Protein AF-0000000072566867 (afdb_homodimer)

Sequence (222 a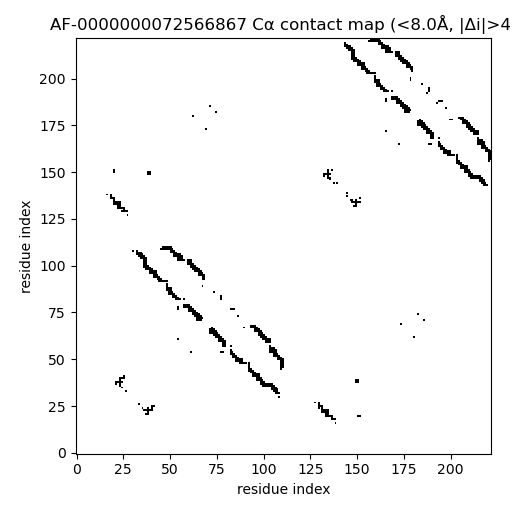a):
MKFKKTLMVLIIIITIFNVKAYATPHYKYQPHADVYKEGIYHFQKSIGNKMTFTLLTPDKCMNIVIIENNDIKYYIQLNEKSLKTEIFLEKPLKVHTSILIGDGEMSFTFEMKFKKTLMVLIIIITIFNVKAYATPHYKYQPHADVYKEGIYHFQKSIGNKMTFTLLTPDKCMNIVIIENNDIKYYIQLNEKSLKTEIFLEKPLKVHTSILIGDGEMSFTFE

Organism: NCBI:txid632245

Foldseek 3Di:
DPPPPPPPPPPPPPPPDPPPDDDFPQDDDDVPQDKGDFDKYKDAFFPFFKKKKFWPPQQKKKWKWKDDPNDTDDIDMHHNVHGMDMDGHDPPDGMMMIGIDIGTIMGMDGD/DPPPPPPPPPPPPPPPPPPPPDDFPPDDDDVPQPKGDFDKDKDAFFPAFKKKKFWPPQQKKKWKWKDDPNDTDDIDMHHNVHGMDMDGHDPPDGMMMIGIDIGTIMGMDGD

Secondary structure (DSSP, 8-state):
------------------------------SS--EE-SEEEEE---S-SEEEEEES-TTS-EEEEEEETTEEEEEEEEBTTB-EEEEEPPTTT--EEEEEEESS-EEEEE-/------------------------------SS--EE-SEEEEE---S-SEEEEEES-TTS-EEEEEEETTEEEEEEEEBTTB-EEEEEPPSS---EEEEEEESS-EEEEE-

pLDDT: mean 72.4, std 27.22, range [26.84, 97.5]

Nearest PDB structures (foldseek):
  7wim-assembly3_K  TM=6.760E-01  e=7.866E-02  Arabidopsis thaliana
  2wao-assembly1_A  TM=4.328E-01  e=2.635E-02  Acetivibrio thermocellus
  6nob-assembly1_A  TM=5.225E-01  e=1.786E-01  Bifidobacterium adolescentis ATCC 15703
  1nqj-assembly2_B  TM=5.761E-01  e=9.208E-01  Hathewaya histolytica
  6v1v-assembly1_D  TM=4.427E-01  e=2.208E+00  Bacillus thuringiensis

Radius of gyration: 23.03 Å; Cα contacts (8 Å, |Δi|>4): 456; chains: 2; bounding box: 75×75×66 Å

Structure (mmCIF, N/CA/C/O backbone):
data_AF-0000000072566867-model_v1
#
loop_
_entity.id
_entity.type
_entity.pdbx_description
1 polymer 'Uncharacterized protein'
#
loop_
_atom_site.group_PDB
_atom_site.id
_atom_site.type_symbol
_atom_site.label_atom_id
_atom_site.label_alt_id
_atom_site.label_comp_id
_atom_site.label_asym_id
_atom_site.label_entity_id
_atom_site.label_seq_id
_atom_site.pdbx_PDB_ins_code
_atom_site.Cartn_x
_atom_site.Cartn_y
_atom_site.Cartn_z
_atom_site.occupancy
_atom_site.B_iso_or_equiv
_atom_site.auth_seq_id
_atom_site.auth_comp_id
_atom_site.auth_asym_id
_atom_site.auth_atom_id
_atom_site.pdbx_PDB_model_num
ATOM 1 N N . MET A 1 1 ? 41.312 -52.125 1.756 1 30.92 1 MET A N 1
ATOM 2 C CA . MET A 1 1 ? 41.219 -50.719 1.32 1 30.92 1 MET A CA 1
ATOM 3 C C . MET A 1 1 ? 40.062 -50 2.053 1 30.92 1 MET A C 1
ATOM 5 O O . MET A 1 1 ? 38.906 -50.406 1.925 1 30.92 1 MET A O 1
ATOM 9 N N . LYS A 1 2 ? 40.344 -49.5 3.309 1 35.53 2 LYS A N 1
ATOM 10 C CA . LYS A 1 2 ? 39.469 -48.969 4.348 1 35.53 2 LYS A CA 1
ATOM 11 C C . LYS A 1 2 ? 38.75 -47.719 3.863 1 35.53 2 LYS A C 1
ATOM 13 O O . LYS A 1 2 ? 39.406 -46.75 3.4 1 35.53 2 LYS A O 1
ATOM 18 N N . PHE A 1 3 ? 37.594 -47.812 3.256 1 33.09 3 PHE A N 1
ATOM 19 C CA . PHE A 1 3 ? 36.688 -46.781 2.738 1 33.09 3 PHE A CA 1
ATOM 20 C C . PHE A 1 3 ? 36.375 -45.75 3.816 1 33.09 3 PHE A C 1
ATOM 22 O O . PHE A 1 3 ? 35.781 -46.062 4.836 1 33.09 3 PHE A O 1
ATOM 29 N N . LYS A 1 4 ? 37.344 -44.812 4.18 1 36.41 4 LYS A N 1
ATOM 30 C CA . LYS A 1 4 ? 37.094 -43.625 5.012 1 36.41 4 LYS A CA 1
ATOM 31 C C . LYS A 1 4 ? 35.844 -42.875 4.508 1 36.41 4 LYS A C 1
ATOM 33 O O . LYS A 1 4 ? 35.844 -42.375 3.391 1 36.41 4 LYS A O 1
ATOM 38 N N . LYS A 1 5 ? 34.594 -43.375 4.766 1 35.88 5 LYS A N 1
ATOM 39 C CA . LYS A 1 5 ? 33.312 -42.688 4.48 1 35.88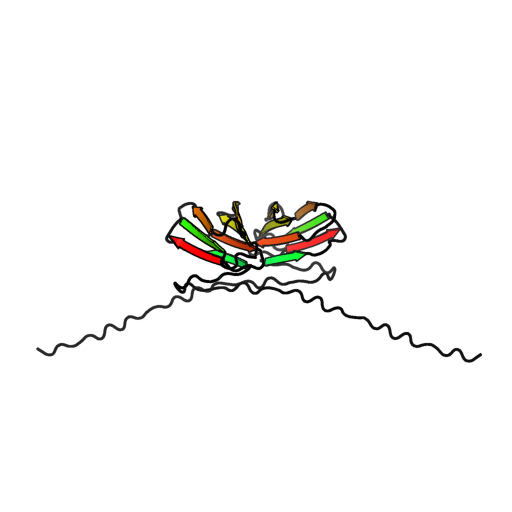 5 LYS A CA 1
ATOM 40 C C . LYS A 1 5 ? 33.344 -41.25 5.008 1 35.88 5 LYS A C 1
ATOM 42 O O . LYS A 1 5 ? 33.531 -41.031 6.211 1 35.88 5 LYS A O 1
ATOM 47 N N . THR A 1 6 ? 34.031 -40.312 4.344 1 38.03 6 THR A N 1
ATOM 48 C CA . THR A 1 6 ? 34 -38.875 4.578 1 38.03 6 THR A CA 1
ATOM 49 C C . THR A 1 6 ? 32.562 -38.375 4.723 1 38.03 6 THR A C 1
ATOM 51 O O . THR A 1 6 ? 31.734 -38.594 3.836 1 38.03 6 THR A O 1
ATOM 54 N N . LEU A 1 7 ? 31.984 -38.312 5.902 1 36.41 7 LEU A N 1
ATOM 55 C CA . LEU A 1 7 ? 30.734 -37.719 6.32 1 36.41 7 LEU A CA 1
ATOM 56 C C . LEU A 1 7 ? 30.641 -36.25 5.891 1 36.41 7 LEU A C 1
ATOM 58 O O . LEU A 1 7 ? 31.438 -35.438 6.344 1 36.41 7 LEU A O 1
ATOM 62 N N . MET A 1 8 ? 30.406 -35.938 4.605 1 31.14 8 MET A N 1
ATOM 63 C CA . MET A 1 8 ? 30.172 -34.562 4.133 1 31.14 8 MET A CA 1
ATOM 64 C C . MET A 1 8 ? 29.016 -33.938 4.887 1 31.14 8 MET A C 1
ATOM 66 O O . MET A 1 8 ? 27.875 -34.406 4.816 1 31.14 8 MET A O 1
ATOM 70 N N . VAL A 1 9 ? 29.203 -33.375 6.031 1 32.5 9 VAL A N 1
ATOM 71 C CA . VAL A 1 9 ? 28.266 -32.531 6.785 1 32.5 9 VAL A CA 1
ATOM 72 C C . VAL A 1 9 ? 27.812 -31.359 5.926 1 32.5 9 VAL A C 1
ATOM 74 O O . VAL A 1 9 ? 28.625 -30.578 5.453 1 32.5 9 VAL A O 1
ATOM 77 N N . LEU A 1 10 ? 26.781 -31.547 5.102 1 31.86 10 LEU A N 1
ATOM 78 C CA . LEU A 1 10 ? 26.109 -30.484 4.391 1 31.86 10 LEU A CA 1
ATOM 79 C C . LEU A 1 10 ? 25.656 -29.391 5.359 1 31.86 10 LEU A C 1
ATOM 81 O O . LEU A 1 10 ? 24.828 -29.641 6.242 1 31.86 10 LEU A O 1
ATOM 85 N N . ILE A 1 11 ? 26.469 -28.438 5.703 1 33.22 11 ILE A N 1
ATOM 86 C CA . ILE A 1 11 ? 26.156 -27.234 6.469 1 33.22 11 ILE A CA 1
ATOM 87 C C . ILE A 1 11 ? 25.125 -26.406 5.719 1 33.22 11 ILE A C 1
ATOM 89 O O . ILE A 1 11 ? 25.375 -25.938 4.605 1 33.22 11 ILE A O 1
ATOM 93 N N . ILE A 1 12 ? 23.875 -26.766 5.781 1 29.55 12 ILE A N 1
ATOM 94 C CA . ILE A 1 12 ? 22.781 -25.938 5.277 1 29.55 12 ILE A CA 1
ATOM 95 C C . ILE A 1 12 ? 22.828 -24.578 5.969 1 29.55 12 ILE A C 1
ATOM 97 O O . ILE A 1 12 ? 22.656 -24.484 7.188 1 29.55 12 ILE A O 1
ATOM 101 N N . ILE A 1 13 ? 23.609 -23.609 5.496 1 29.58 13 ILE A N 1
ATOM 102 C CA . ILE A 1 13 ? 23.609 -22.219 5.934 1 29.58 13 ILE A CA 1
ATOM 103 C C . ILE A 1 13 ? 22.234 -21.609 5.711 1 29.58 13 ILE A C 1
ATOM 105 O O . ILE A 1 13 ? 21.781 -21.484 4.57 1 29.58 13 ILE A O 1
ATOM 109 N N . ILE A 1 14 ? 21.328 -21.875 6.605 1 29.7 14 ILE A N 1
ATOM 110 C CA . ILE A 1 14 ? 20.031 -21.203 6.633 1 29.7 14 ILE A CA 1
ATOM 111 C C . ILE A 1 14 ? 20.234 -19.688 6.789 1 29.7 14 ILE A C 1
ATOM 113 O O . ILE A 1 14 ? 20.734 -19.234 7.812 1 29.7 14 ILE A O 1
ATOM 117 N N . THR A 1 15 ? 20.547 -19 5.742 1 27.58 15 THR A N 1
ATOM 118 C CA . THR A 1 15 ? 20.578 -17.547 5.805 1 27.58 15 THR A CA 1
ATOM 119 C C . THR A 1 15 ? 19.188 -17 6.16 1 27.58 15 THR A C 1
ATOM 121 O O . THR A 1 15 ? 18.203 -17.297 5.492 1 27.58 15 THR A O 1
ATOM 124 N N . ILE A 1 16 ? 18.953 -16.734 7.414 1 27.39 16 ILE A N 1
ATOM 125 C CA . ILE A 1 16 ? 17.812 -16.062 8.023 1 27.39 16 ILE A CA 1
ATOM 126 C C . ILE A 1 16 ? 17.625 -14.688 7.375 1 27.39 16 ILE A C 1
ATOM 128 O O . ILE A 1 16 ? 18.5 -13.828 7.453 1 27.39 16 ILE A O 1
ATOM 132 N N . PHE A 1 17 ? 16.906 -14.812 6.254 1 29.33 17 PHE A N 1
ATOM 133 C CA . PHE A 1 17 ? 16.516 -13.508 5.738 1 29.33 17 PHE A CA 1
ATOM 134 C C . PHE A 1 17 ? 15.609 -12.773 6.727 1 29.33 17 PHE A C 1
ATOM 136 O O . PHE A 1 17 ? 14.633 -13.344 7.211 1 29.33 17 PHE A O 1
ATOM 143 N N . ASN A 1 18 ? 16.062 -11.789 7.383 1 27.78 18 ASN A N 1
ATOM 144 C CA . ASN A 1 18 ? 15.375 -10.844 8.258 1 27.78 18 ASN A CA 1
ATOM 145 C C . ASN A 1 18 ? 14.297 -10.07 7.5 1 27.78 18 ASN A C 1
ATOM 147 O O . ASN A 1 18 ? 14.609 -9.266 6.617 1 27.78 18 ASN A O 1
ATOM 151 N N . VAL A 1 19 ? 13.133 -10.727 7.238 1 31.97 19 VAL A N 1
ATOM 152 C CA . VAL A 1 19 ? 12.008 -9.953 6.719 1 31.97 19 VAL A CA 1
ATOM 153 C C . VAL A 1 19 ? 11.484 -9.008 7.797 1 31.97 19 VAL A C 1
ATOM 155 O O . VAL A 1 19 ? 11.109 -9.453 8.883 1 31.97 19 VAL A O 1
ATOM 158 N N . LYS A 1 20 ? 11.812 -7.703 7.766 1 31.89 20 LYS A N 1
ATOM 159 C CA . LYS A 1 20 ? 11.25 -6.738 8.703 1 31.89 20 LYS A CA 1
ATOM 160 C C . LYS A 1 20 ? 9.773 -6.488 8.414 1 31.89 20 LYS A C 1
ATOM 162 O O . LYS A 1 20 ? 9.414 -6.031 7.328 1 31.89 20 LYS A O 1
ATOM 167 N N . ALA A 1 21 ? 8.922 -7.219 9.008 1 30.36 21 ALA A N 1
ATOM 168 C CA . ALA A 1 21 ? 7.5 -6.91 8.961 1 30.36 21 ALA A CA 1
ATOM 169 C C . ALA A 1 21 ? 7.184 -5.645 9.758 1 30.36 21 ALA A C 1
ATOM 171 O O . ALA A 1 21 ? 7.555 -5.535 10.93 1 30.36 21 ALA A O 1
ATOM 172 N N . TYR A 1 22 ? 7.023 -4.473 9.258 1 28.98 22 TYR A N 1
ATOM 173 C CA . TYR A 1 22 ? 6.648 -3.312 10.055 1 28.98 22 TYR A CA 1
ATOM 174 C C . TYR A 1 22 ? 5.152 -3.305 10.336 1 28.98 22 TYR A C 1
ATOM 176 O O . TYR A 1 22 ? 4.348 -3.658 9.469 1 28.98 22 TYR A O 1
ATOM 184 N N . ALA A 1 23 ? 4.902 -3.455 11.602 1 29.67 23 ALA A N 1
ATOM 185 C CA . ALA A 1 23 ? 3.582 -3.34 12.219 1 29.67 23 ALA A CA 1
ATOM 186 C C . ALA A 1 23 ? 2.939 -1.996 11.891 1 29.67 23 ALA A C 1
ATOM 188 O O . ALA A 1 23 ? 3.613 -0.964 11.883 1 29.67 23 ALA A O 1
ATOM 189 N N . THR A 1 24 ? 1.859 -2.088 11.086 1 31.41 24 THR A N 1
ATOM 190 C CA . THR A 1 24 ? 1.135 -0.852 10.812 1 31.41 24 THR A CA 1
ATOM 191 C C . THR A 1 24 ? 0.365 -0.388 12.047 1 31.41 24 THR A C 1
ATOM 193 O O . THR A 1 24 ? -0.463 -1.127 12.578 1 31.41 24 THR A O 1
ATOM 196 N N . PRO A 1 25 ? 0.813 0.529 12.766 1 27.44 25 PRO A N 1
ATOM 197 C CA . PRO A 1 25 ? 0.061 1.085 13.898 1 27.44 25 PRO A CA 1
ATOM 198 C C . PRO A 1 25 ? -1.331 1.567 13.492 1 27.44 25 PRO A C 1
ATOM 200 O O . PRO A 1 25 ? -1.5 2.162 12.43 1 27.44 25 PRO A O 1
ATOM 203 N N . HIS A 1 26 ? -2.348 0.786 13.781 1 29.38 26 HIS A N 1
ATOM 204 C CA . HIS A 1 26 ? -3.695 1.334 13.68 1 29.38 26 HIS A CA 1
ATOM 205 C C . HIS A 1 26 ? -3.873 2.537 14.602 1 29.38 26 HIS A C 1
ATOM 207 O O . HIS A 1 26 ? -3.977 2.383 15.82 1 29.38 26 HIS A O 1
ATOM 213 N N . TYR A 1 27 ? -3.303 3.617 14.344 1 29.77 27 TYR A N 1
ATOM 214 C CA . TYR A 1 27 ? -3.381 4.758 15.25 1 29.77 27 TYR A CA 1
ATOM 215 C C . TYR A 1 27 ? -4.742 5.438 15.156 1 29.77 27 TYR A C 1
ATOM 217 O O . TYR A 1 27 ? -5.297 5.578 14.062 1 29.77 27 TYR A O 1
ATOM 225 N N . LYS A 1 28 ? -5.625 5.172 16.125 1 30.08 28 LYS A N 1
ATOM 226 C CA . LYS A 1 28 ? -6.734 6.086 16.391 1 30.08 28 LYS A CA 1
ATOM 227 C C . LYS A 1 28 ? -6.254 7.535 16.438 1 30.08 28 LYS A C 1
ATOM 229 O O . LYS A 1 28 ? -5.086 7.797 16.734 1 30.08 28 LYS A O 1
ATOM 234 N N . TYR A 1 29 ? -7.344 8.516 16.297 1 31.7 29 TYR A N 1
ATOM 235 C CA . TYR A 1 29 ? -7.336 9.961 16.094 1 31.7 29 TYR A CA 1
ATOM 236 C C . TYR A 1 29 ? -6.738 10.672 17.312 1 31.7 29 TYR A C 1
ATOM 238 O O . TYR A 1 29 ? -6.707 11.906 17.359 1 31.7 29 TYR A O 1
ATOM 246 N N . GLN A 1 30 ? -6 10.43 18.219 1 34 30 GLN A N 1
ATOM 247 C CA . GLN A 1 30 ? -5.812 11.688 18.938 1 34 30 GLN A CA 1
ATOM 248 C C . GLN A 1 30 ? -5.109 12.719 18.062 1 34 30 GLN A C 1
ATOM 250 O O . GLN A 1 30 ? -4.246 12.367 17.25 1 34 30 GLN A O 1
ATOM 255 N N . PRO A 1 31 ? -5.504 14.109 18.094 1 36.94 31 PRO A N 1
ATOM 256 C CA . PRO A 1 31 ? -4.902 15.234 17.375 1 36.94 31 PRO A CA 1
ATOM 257 C C . PRO A 1 31 ? -3.375 15.203 17.406 1 36.94 31 PRO A C 1
ATOM 259 O O . PRO A 1 31 ? -2.727 16.188 17.062 1 36.94 31 PRO A O 1
ATOM 262 N N . HIS A 1 32 ? -2.768 14.609 18.359 1 41.16 32 HIS A N 1
ATOM 263 C CA . HIS A 1 32 ? -1.312 14.719 18.328 1 41.16 32 HIS A CA 1
ATOM 264 C C . HIS A 1 32 ? -0.75 14.094 17.047 1 41.16 32 HIS A C 1
ATOM 266 O O . HIS A 1 32 ? -1.242 13.055 16.594 1 41.16 32 HIS A O 1
ATOM 272 N N . ALA A 1 33 ? -0.083 15.016 16.328 1 52.28 33 ALA A N 1
ATOM 273 C CA . ALA A 1 33 ? 0.505 14.617 15.055 1 52.28 33 ALA A CA 1
ATOM 274 C C . ALA A 1 33 ? 1.058 13.195 15.125 1 52.28 33 ALA A C 1
ATOM 276 O O . ALA A 1 33 ? 2.008 12.93 15.867 1 52.28 33 ALA A O 1
ATOM 277 N N . ASP A 1 34 ? 0.183 12.258 15.031 1 73.94 34 ASP A N 1
ATOM 278 C CA . ASP A 1 34 ? 0.653 10.875 15.039 1 73.94 34 ASP A CA 1
ATOM 279 C C . ASP A 1 34 ? 1.744 10.664 13.992 1 73.94 34 ASP A C 1
ATOM 281 O O . ASP A 1 34 ? 1.701 11.258 12.914 1 73.94 34 ASP A O 1
ATOM 285 N N . VAL A 1 35 ? 2.902 10.391 14.609 1 91.19 35 VAL A N 1
ATOM 286 C CA . VAL A 1 35 ? 4 9.977 13.742 1 91.19 35 VAL A CA 1
ATOM 287 C C . VAL A 1 35 ? 3.707 8.594 13.164 1 91.19 35 VAL A C 1
ATOM 289 O O . VAL A 1 35 ? 3.385 7.66 13.898 1 91.19 35 VAL A O 1
ATOM 292 N N . TYR A 1 36 ? 3.664 8.695 11.938 1 92.75 36 TYR A N 1
ATOM 293 C CA . TYR A 1 36 ? 3.393 7.453 11.227 1 92.75 36 TYR A CA 1
ATOM 294 C C . TYR A 1 36 ? 4.641 6.949 10.508 1 92.75 36 TYR A C 1
ATOM 296 O O . TYR A 1 36 ? 5.441 7.746 10.016 1 92.75 36 TYR A O 1
ATOM 304 N N . LYS A 1 37 ? 4.758 5.652 10.523 1 94.88 37 LYS A N 1
ATOM 305 C CA . LYS A 1 37 ? 5.805 4.969 9.773 1 94.88 37 LYS A CA 1
ATOM 306 C C . LYS A 1 37 ? 5.211 4.125 8.648 1 94.88 37 LYS A C 1
ATOM 308 O O . LYS A 1 37 ? 4.008 4.188 8.383 1 94.88 37 LYS A O 1
ATOM 313 N N . GLU A 1 38 ? 6.09 3.408 7.965 1 94.94 38 GLU A N 1
ATOM 314 C CA . GLU A 1 38 ? 5.59 2.543 6.902 1 94.94 38 GLU A CA 1
ATOM 315 C C . GLU A 1 38 ? 4.426 1.684 7.391 1 94.94 38 GLU A C 1
ATOM 317 O O . GLU A 1 38 ? 4.5 1.084 8.469 1 94.94 38 GLU A O 1
ATOM 322 N N . GLY A 1 39 ? 3.305 1.716 6.574 1 94.44 39 GLY A N 1
ATOM 323 C CA . GLY A 1 39 ? 2.133 0.946 6.965 1 94.44 39 GLY A CA 1
ATOM 324 C C . GLY A 1 39 ? 0.909 1.255 6.125 1 94.44 39 GLY A C 1
ATOM 325 O O . GLY A 1 39 ? 0.951 2.127 5.254 1 94.44 39 GLY A O 1
ATOM 326 N N . ILE A 1 40 ? -0.071 0.408 6.316 1 93.81 40 ILE A N 1
ATOM 327 C CA . ILE A 1 40 ? -1.384 0.592 5.707 1 93.81 40 ILE A CA 1
ATOM 328 C C . ILE A 1 40 ? -2.367 1.116 6.75 1 93.81 40 ILE A C 1
ATOM 330 O O . ILE A 1 40 ? -2.605 0.466 7.77 1 93.81 40 ILE A O 1
ATOM 334 N N . TYR A 1 41 ? -2.969 2.303 6.492 1 90.5 41 TYR A N 1
ATOM 335 C CA . TYR A 1 41 ? -3.855 2.965 7.441 1 90.5 41 TYR A CA 1
ATOM 336 C C . TYR A 1 41 ? -5.242 3.164 6.848 1 90.5 41 TYR A C 1
ATOM 338 O O . TYR A 1 41 ? -5.402 3.869 5.848 1 90.5 41 TYR A O 1
ATOM 346 N N . HIS A 1 42 ? -6.164 2.523 7.527 1 89 42 HIS A N 1
ATOM 347 C CA . HIS A 1 42 ? -7.555 2.676 7.113 1 89 42 HIS A CA 1
ATOM 348 C C . HIS A 1 42 ? -8.258 3.752 7.934 1 89 42 HIS A C 1
ATOM 350 O O . HIS A 1 42 ? -8.359 3.643 9.156 1 89 42 HIS A O 1
ATOM 356 N N . PHE A 1 43 ? -8.672 4.789 7.258 1 83.25 43 PHE A N 1
ATOM 357 C CA . PHE A 1 43 ? -9.375 5.863 7.949 1 83.25 43 PHE A CA 1
ATOM 358 C C . PHE A 1 43 ? -10.867 5.82 7.641 1 83.25 43 PHE A C 1
ATOM 360 O O . PHE A 1 43 ? -11.266 5.609 6.492 1 83.25 43 PHE A O 1
ATOM 367 N N . GLN A 1 44 ? -11.523 5.887 8.773 1 77.25 44 GLN A N 1
ATOM 368 C CA . GLN A 1 44 ? -12.977 5.988 8.633 1 77.25 44 GLN A CA 1
ATOM 369 C C . GLN A 1 44 ? -13.438 7.43 8.812 1 77.25 44 GLN A C 1
ATOM 371 O O . GLN A 1 44 ? -12.945 8.148 9.688 1 77.25 44 GLN A O 1
ATOM 376 N N . LYS A 1 45 ? -14.398 7.938 8.07 1 65.88 45 LYS A N 1
ATOM 377 C CA . LYS A 1 45 ? -15.141 9.188 8.195 1 65.88 45 LYS A CA 1
ATOM 378 C C . LYS A 1 45 ? -14.211 10.352 8.516 1 65.88 45 LYS A C 1
ATOM 380 O O . LYS A 1 45 ? -13.43 10.281 9.469 1 65.88 45 LYS A O 1
ATOM 385 N N . SER A 1 46 ? -13.586 10.914 7.578 1 59.69 46 SER A N 1
ATOM 386 C CA . SER A 1 46 ? -12.82 12.102 7.93 1 59.69 46 SER A CA 1
ATOM 387 C C . SER A 1 46 ? -13.719 13.328 8.062 1 59.69 46 SER A C 1
ATOM 389 O O . SER A 1 46 ? -14.727 13.438 7.359 1 59.69 46 SER A O 1
ATOM 391 N N . ILE A 1 47 ? -13.539 14.078 9.227 1 60.75 47 I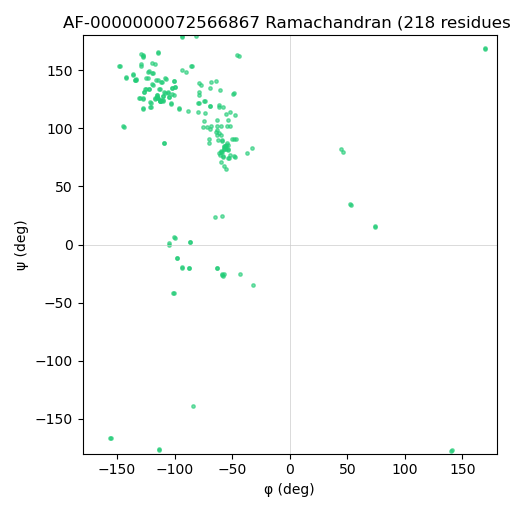LE A N 1
ATOM 392 C CA . ILE A 1 47 ? -14.305 15.305 9.422 1 60.75 47 ILE A CA 1
ATOM 393 C C . ILE A 1 47 ? -14.039 16.266 8.273 1 60.75 47 ILE A C 1
ATOM 395 O O . ILE A 1 47 ? -14.938 17 7.852 1 60.75 47 ILE A O 1
ATOM 399 N N . GLY A 1 48 ? -12.914 16.219 7.613 1 73.12 48 GLY A N 1
ATOM 400 C CA . GLY A 1 48 ? -12.539 17.062 6.496 1 73.12 48 GLY A CA 1
ATOM 401 C C . GLY A 1 48 ? -12.039 16.281 5.293 1 73.12 48 GLY A C 1
ATOM 402 O O . GLY A 1 48 ? -11.859 15.07 5.367 1 73.12 48 GLY A O 1
ATOM 403 N N . ASN A 1 49 ? -12.039 17.109 4.16 1 83.88 49 ASN A N 1
ATOM 404 C CA . ASN A 1 49 ? -11.609 16.422 2.949 1 83.88 49 ASN A CA 1
ATOM 405 C C . ASN A 1 49 ? -10.195 16.812 2.547 1 83.88 49 ASN A C 1
ATOM 407 O O . ASN A 1 49 ? -9.688 16.359 1.521 1 83.88 49 ASN A O 1
ATOM 411 N N . LYS A 1 50 ? -9.727 17.688 3.461 1 88.94 50 LYS A N 1
ATOM 412 C CA . LYS A 1 50 ? -8.344 18.078 3.191 1 88.94 50 LYS A CA 1
ATOM 413 C C . LYS A 1 50 ? -7.379 17.359 4.117 1 88.94 50 LYS A C 1
ATOM 415 O O . LYS A 1 50 ? -7.586 17.312 5.332 1 88.94 50 LYS A O 1
ATOM 420 N N . MET A 1 51 ? -6.383 16.766 3.547 1 89.31 51 MET A N 1
ATOM 421 C CA . MET A 1 51 ? -5.332 16.109 4.312 1 89.31 51 MET A CA 1
ATOM 422 C C . MET A 1 51 ? -3.963 16.688 3.971 1 89.31 51 MET A C 1
ATOM 424 O O . MET A 1 51 ? -3.646 16.891 2.799 1 89.31 51 MET A O 1
ATOM 428 N N . THR A 1 52 ? -3.195 16.969 5.008 1 93.56 52 THR A N 1
ATOM 429 C CA . THR A 1 52 ? -1.826 17.438 4.828 1 93.56 52 THR A CA 1
ATOM 430 C C . THR A 1 52 ? -0.828 16.391 5.328 1 93.56 52 THR A C 1
ATOM 432 O O . THR A 1 52 ? -0.896 15.961 6.48 1 93.56 52 THR A O 1
ATOM 435 N N . PHE A 1 53 ? 0.075 15.992 4.43 1 94.56 53 PHE A N 1
ATOM 436 C CA . PHE A 1 53 ? 1.152 15.07 4.777 1 94.56 53 PHE A CA 1
ATOM 437 C C . PHE A 1 53 ? 2.467 15.82 4.953 1 94.56 53 PHE A C 1
ATOM 439 O O . PHE A 1 53 ? 2.814 16.672 4.141 1 94.56 53 PHE A O 1
ATOM 446 N N . THR A 1 54 ? 3.176 15.477 6.02 1 96.44 54 THR A N 1
ATOM 447 C CA . THR A 1 54 ? 4.477 16.094 6.273 1 96.44 54 THR A CA 1
ATOM 448 C C . THR A 1 54 ? 5.527 15.016 6.566 1 96.44 54 THR A C 1
ATOM 450 O O . THR A 1 54 ? 5.34 14.188 7.453 1 96.44 54 THR A O 1
ATOM 453 N N . LEU A 1 55 ? 6.609 15.07 5.797 1 96.94 55 LEU A N 1
ATOM 454 C CA . LEU A 1 55 ? 7.758 14.211 6.066 1 96.94 55 LEU A CA 1
ATOM 455 C C . LEU A 1 55 ? 8.602 14.766 7.211 1 96.94 55 LEU A C 1
ATOM 457 O O . LEU A 1 55 ? 9.148 15.867 7.105 1 96.94 55 LEU A O 1
ATOM 461 N N . LEU A 1 56 ? 8.781 14 8.242 1 96.44 56 LEU A N 1
ATOM 462 C CA . LEU A 1 56 ? 9.461 14.453 9.453 1 96.44 56 LEU A CA 1
ATOM 463 C C . LEU A 1 56 ? 10.945 14.102 9.406 1 96.44 56 LEU A C 1
ATOM 465 O O . LEU A 1 56 ? 11.742 14.648 10.172 1 96.44 56 LEU A O 1
ATOM 469 N N . THR A 1 57 ? 11.297 13.148 8.562 1 96.31 57 THR A N 1
ATOM 470 C CA . THR A 1 57 ? 12.68 12.75 8.336 1 96.31 57 THR A CA 1
ATOM 471 C C . THR A 1 57 ? 13.156 13.195 6.957 1 96.31 57 THR A C 1
ATOM 473 O O . THR A 1 57 ? 13.156 12.406 6.012 1 96.31 57 THR A O 1
ATOM 476 N N . PRO A 1 58 ? 13.648 14.359 6.852 1 94 58 PRO A N 1
ATOM 477 C CA . PRO A 1 58 ? 13.922 14.953 5.543 1 94 58 PRO A CA 1
ATOM 478 C C . PRO A 1 58 ? 14.977 14.188 4.754 1 94 58 PRO A C 1
ATOM 480 O O . PRO A 1 58 ? 15.078 14.336 3.533 1 94 58 PRO A O 1
ATOM 483 N N . ASP A 1 59 ? 15.812 13.375 5.371 1 95.38 59 ASP A N 1
ATOM 484 C CA . ASP A 1 59 ? 16.875 12.656 4.684 1 95.38 59 ASP A CA 1
ATOM 485 C C . ASP A 1 59 ? 16.359 11.328 4.117 1 95.38 59 ASP A C 1
ATOM 487 O O . ASP A 1 59 ? 17.125 10.578 3.504 1 95.38 59 ASP A O 1
ATOM 491 N N . LYS A 1 60 ? 15.086 11.133 4.32 1 95.5 60 LYS A N 1
ATOM 492 C CA . LYS A 1 60 ? 14.469 9.906 3.818 1 95.5 60 LYS A CA 1
ATOM 493 C C . LYS A 1 60 ? 13.445 10.211 2.729 1 95.5 60 LYS A C 1
ATOM 495 O O . LYS A 1 60 ? 13.047 11.367 2.551 1 95.5 60 LYS A O 1
ATOM 500 N N . CYS A 1 61 ? 13.07 9.141 1.992 1 95.19 61 CYS A N 1
ATOM 501 C CA . CYS A 1 61 ? 12.016 9.211 0.985 1 95.19 61 CYS A CA 1
ATOM 502 C C . CYS A 1 61 ? 10.797 8.391 1.414 1 95.19 61 CYS A C 1
ATOM 504 O O . CYS A 1 61 ? 10.945 7.285 1.931 1 95.19 61 CYS A O 1
ATOM 506 N N . MET A 1 62 ? 9.68 9 1.259 1 95.62 62 MET A N 1
ATOM 507 C CA . MET A 1 62 ? 8.43 8.312 1.543 1 95.62 62 MET A CA 1
ATOM 508 C C . MET A 1 62 ? 7.48 8.383 0.35 1 95.62 62 MET A C 1
ATOM 510 O O . MET A 1 62 ? 7.312 9.453 -0.244 1 95.62 62 MET A O 1
ATOM 514 N N . ASN A 1 63 ? 6.91 7.215 -0.042 1 95.88 63 ASN A N 1
ATOM 515 C CA . ASN A 1 63 ? 5.824 7.145 -1.019 1 95.88 63 ASN A CA 1
ATOM 516 C C . ASN A 1 63 ? 4.469 6.992 -0.34 1 95.88 63 ASN A C 1
ATOM 518 O O . ASN A 1 63 ? 4.324 6.219 0.606 1 95.88 63 ASN A O 1
ATOM 522 N N . ILE A 1 64 ? 3.523 7.758 -0.827 1 96.38 64 ILE A N 1
ATOM 523 C CA . ILE A 1 64 ? 2.166 7.734 -0.291 1 96.38 64 ILE A CA 1
ATOM 524 C C . ILE A 1 64 ? 1.192 7.273 -1.372 1 96.38 64 ILE A C 1
ATOM 526 O O . ILE A 1 64 ? 1.187 7.809 -2.482 1 96.38 64 ILE A O 1
ATOM 530 N N . VAL A 1 65 ? 0.441 6.281 -1.085 1 95.62 65 VAL A N 1
ATOM 531 C CA . VAL A 1 65 ? -0.667 5.863 -1.938 1 95.62 65 VAL A CA 1
ATOM 532 C C . VAL A 1 65 ? -1.989 6.059 -1.199 1 95.62 65 VAL A C 1
ATOM 534 O O . VAL A 1 65 ? -2.15 5.594 -0.068 1 95.62 65 VAL A O 1
ATOM 537 N N . ILE A 1 66 ? -2.9 6.766 -1.85 1 93.69 66 ILE A N 1
ATOM 538 C CA . ILE A 1 66 ? -4.234 6.953 -1.292 1 93.69 66 ILE A CA 1
ATOM 539 C C . ILE A 1 66 ? -5.254 6.176 -2.121 1 93.69 66 ILE A C 1
ATOM 541 O O . ILE A 1 66 ? -5.355 6.367 -3.334 1 93.69 66 ILE A O 1
ATOM 545 N N . ILE A 1 67 ? -5.945 5.355 -1.453 1 91.94 67 ILE A N 1
ATOM 546 C CA . ILE A 1 67 ? -6.996 4.574 -2.098 1 91.94 67 ILE A CA 1
ATOM 547 C C . ILE A 1 67 ? -8.359 5.012 -1.573 1 91.94 67 ILE A C 1
ATOM 549 O O . ILE A 1 67 ? -8.578 5.062 -0.36 1 91.94 67 ILE A O 1
ATOM 553 N N . GLU A 1 68 ? -9.164 5.387 -2.516 1 87.94 68 GLU A N 1
ATOM 554 C CA . GLU A 1 68 ? -10.562 5.707 -2.24 1 87.94 68 GLU A CA 1
ATOM 555 C C . GLU A 1 68 ? -11.5 4.887 -3.121 1 87.94 68 GLU A C 1
ATOM 557 O O . GLU A 1 68 ? -11.281 4.762 -4.328 1 87.94 68 GLU A O 1
ATOM 562 N N . ASN A 1 69 ? -12.539 4.309 -2.514 1 82.56 69 ASN A N 1
ATOM 563 C CA . ASN A 1 69 ? -13.523 3.543 -3.271 1 82.56 69 ASN A CA 1
ATOM 564 C C . ASN A 1 69 ? -12.859 2.469 -4.129 1 82.56 69 ASN A C 1
ATOM 566 O O . ASN A 1 69 ? -13.203 2.311 -5.301 1 82.56 69 ASN A O 1
ATOM 570 N N . ASN A 1 70 ? -11.758 1.868 -3.662 1 81.62 70 ASN A N 1
ATOM 571 C CA . ASN A 1 70 ? -11.047 0.757 -4.281 1 81.62 70 ASN A CA 1
ATOM 572 C C . ASN A 1 70 ? -10.258 1.213 -5.504 1 81.62 70 ASN A C 1
ATOM 574 O O . ASN A 1 70 ? -9.938 0.407 -6.383 1 81.62 70 ASN A O 1
ATOM 578 N N . 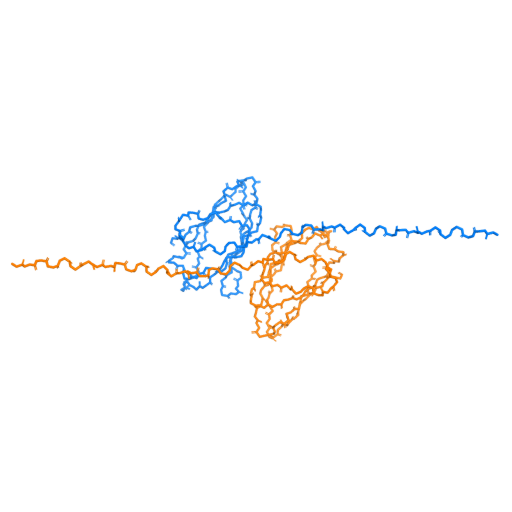ASP A 1 71 ? -10.078 2.543 -5.582 1 87.88 71 ASP A N 1
ATOM 579 C CA . ASP A 1 71 ? -9.25 3.102 -6.645 1 87.88 71 ASP A CA 1
ATOM 580 C C . ASP A 1 71 ? -8.102 3.936 -6.07 1 87.88 71 ASP A C 1
ATOM 582 O O . ASP A 1 71 ? -8.258 4.574 -5.027 1 87.88 71 ASP A O 1
ATOM 586 N N . ILE A 1 72 ? -7.008 3.922 -6.812 1 91.69 72 ILE A N 1
ATOM 587 C CA . ILE A 1 72 ? -5.918 4.812 -6.426 1 91.69 72 ILE A CA 1
ATOM 588 C C . ILE A 1 72 ? -6.277 6.254 -6.781 1 91.69 72 ILE A C 1
ATOM 590 O O . ILE A 1 72 ? -6.539 6.562 -7.949 1 91.69 72 ILE A O 1
ATOM 594 N N . LYS A 1 73 ? -6.262 7.102 -5.867 1 92.62 73 LYS A N 1
ATOM 595 C CA . LYS A 1 73 ? -6.594 8.508 -6.094 1 92.62 73 LYS A CA 1
ATOM 596 C C . LYS A 1 73 ? -5.332 9.359 -6.191 1 92.62 73 LYS A C 1
ATOM 598 O O . LYS A 1 73 ? -5.262 10.281 -7.008 1 92.62 73 LYS A O 1
ATOM 603 N N . TYR A 1 74 ? -4.363 9.055 -5.301 1 94 74 TYR A N 1
ATOM 604 C CA . TYR A 1 74 ? -3.105 9.789 -5.285 1 94 74 TYR A CA 1
ATOM 605 C C . TYR A 1 74 ? -1.915 8.844 -5.184 1 94 74 TYR A C 1
ATOM 607 O O . TYR A 1 74 ? -1.996 7.809 -4.523 1 94 74 TYR A O 1
ATOM 615 N N . TYR A 1 75 ? -0.881 9.086 -5.82 1 94.56 75 TYR A N 1
ATOM 616 C CA . TYR A 1 75 ? 0.464 8.578 -5.586 1 94.56 75 TYR A CA 1
ATOM 617 C C . TYR A 1 75 ? 1.473 9.719 -5.492 1 94.56 75 TYR A C 1
ATOM 619 O O . TYR A 1 75 ? 1.701 10.43 -6.473 1 94.56 75 TYR A O 1
ATOM 627 N N . ILE A 1 76 ? 2.074 9.852 -4.352 1 96.31 76 ILE A N 1
ATOM 628 C CA . ILE A 1 76 ? 2.916 11.008 -4.078 1 96.31 76 ILE A CA 1
ATOM 629 C C . ILE A 1 76 ? 4.234 10.555 -3.455 1 96.31 76 ILE A C 1
ATOM 631 O O . ILE A 1 76 ? 4.254 9.656 -2.613 1 96.31 76 ILE A O 1
ATOM 635 N N . GLN A 1 77 ? 5.285 11.203 -3.834 1 95.94 77 GLN A N 1
ATOM 636 C CA . GLN A 1 77 ? 6.586 10.977 -3.209 1 95.94 77 GLN A CA 1
ATOM 637 C C . GLN A 1 77 ? 7.062 12.227 -2.471 1 95.94 77 GLN A C 1
ATOM 639 O O . GLN A 1 77 ? 7.023 13.328 -3.02 1 95.94 77 GLN A O 1
ATOM 644 N N . LEU A 1 78 ? 7.445 12.07 -1.229 1 97.12 78 LEU A N 1
ATOM 645 C CA . LEU A 1 78 ? 8.07 13.141 -0.46 1 97.12 78 LEU A CA 1
ATOM 646 C C . LEU A 1 78 ? 9.539 12.82 -0.183 1 97.12 78 LEU A C 1
ATOM 648 O O . LEU A 1 78 ? 9.891 11.672 0.091 1 97.12 78 LEU A O 1
ATOM 652 N N . ASN A 1 79 ? 10.266 13.781 -0.291 1 96.31 79 ASN A N 1
ATOM 653 C CA . ASN A 1 79 ? 11.695 13.688 -0.016 1 96.31 79 ASN A CA 1
ATOM 654 C C . ASN A 1 79 ? 12.281 15.047 0.371 1 96.31 79 ASN A C 1
ATOM 656 O O . ASN A 1 79 ? 11.539 15.984 0.674 1 96.31 79 ASN A O 1
ATOM 660 N N . GLU A 1 80 ? 13.586 15.133 0.372 1 95.94 80 GLU A N 1
ATOM 661 C CA . GLU A 1 80 ? 14.266 16.328 0.855 1 95.94 80 GLU A CA 1
ATOM 662 C C . GLU A 1 80 ? 13.836 17.562 0.064 1 95.94 80 GLU A C 1
ATOM 664 O O . GLU A 1 80 ? 13.867 18.688 0.581 1 95.94 80 GLU A O 1
ATOM 669 N N . LYS A 1 81 ? 13.414 17.375 -1.165 1 96 81 LYS A N 1
ATOM 670 C CA . LYS A 1 81 ? 13.031 18.5 -2.021 1 96 81 LYS A CA 1
ATOM 671 C C . LYS A 1 81 ? 11.57 18.875 -1.819 1 96 81 LYS A C 1
ATOM 673 O O . LYS A 1 81 ? 11.148 19.969 -2.205 1 96 81 LYS A O 1
ATOM 678 N N . SER A 1 82 ? 10.812 17.953 -1.281 1 96.56 82 SER A N 1
ATOM 679 C CA . SER A 1 82 ? 9.391 18.172 -1.043 1 96.56 82 SER A CA 1
ATOM 680 C C . SER A 1 82 ? 8.938 17.484 0.242 1 96.56 82 SER A C 1
ATOM 682 O O . SER A 1 82 ? 8.633 16.281 0.24 1 96.56 82 SER A O 1
ATOM 684 N N . LEU A 1 83 ? 8.781 18.266 1.309 1 97.44 83 LEU A N 1
ATOM 685 C CA . LEU A 1 83 ? 8.57 17.688 2.631 1 97.44 83 LEU A CA 1
ATOM 686 C C . LEU A 1 83 ? 7.09 17.672 2.986 1 97.44 83 LEU A C 1
ATOM 688 O O . LEU A 1 83 ? 6.68 17 3.93 1 97.44 83 LEU A O 1
ATOM 692 N N . LYS A 1 84 ? 6.301 18.359 2.221 1 97.19 84 LYS A N 1
ATOM 693 C CA . LYS A 1 84 ? 4.891 18.516 2.566 1 97.19 84 LYS A CA 1
ATOM 694 C C . LYS A 1 84 ? 4.012 18.469 1.321 1 97.19 84 LYS A C 1
ATOM 696 O O . LYS A 1 84 ? 4.414 18.938 0.252 1 97.19 84 LYS A O 1
ATOM 701 N N . THR A 1 85 ? 2.879 17.891 1.463 1 96.75 85 THR A N 1
ATOM 702 C CA . THR A 1 85 ? 1.886 17.906 0.394 1 96.75 85 THR A CA 1
ATOM 703 C C . THR A 1 85 ? 0.472 17.922 0.967 1 96.75 85 THR A C 1
ATOM 705 O O . THR A 1 85 ? 0.249 17.453 2.092 1 96.75 85 THR A O 1
ATOM 708 N N . GLU A 1 86 ? -0.411 18.469 0.179 1 95.38 86 GLU A N 1
ATOM 709 C CA . GLU A 1 86 ? -1.829 18.469 0.523 1 95.38 86 GLU A CA 1
ATOM 710 C C . GLU A 1 86 ? -2.656 17.734 -0.523 1 95.38 86 GLU A C 1
ATOM 712 O O . GLU A 1 86 ? -2.402 17.859 -1.724 1 95.38 86 GLU A O 1
ATOM 717 N N . ILE A 1 87 ? -3.586 16.953 -0.037 1 92.94 87 ILE A N 1
ATOM 718 C CA . ILE A 1 87 ? -4.516 16.297 -0.951 1 92.94 87 ILE A CA 1
ATOM 719 C C . ILE A 1 87 ? -5.949 16.578 -0.514 1 92.94 87 ILE A C 1
ATOM 721 O O . ILE A 1 87 ? -6.191 16.984 0.623 1 92.94 87 ILE A O 1
ATOM 725 N N . PHE A 1 88 ? -6.879 16.375 -1.464 1 91.38 88 PHE A N 1
ATOM 726 C CA . PHE A 1 88 ? -8.305 16.547 -1.196 1 91.38 88 PHE A CA 1
ATOM 727 C C . PHE A 1 88 ? -9.062 15.25 -1.454 1 91.38 88 PHE A C 1
ATOM 729 O O . PHE A 1 88 ? -8.992 14.695 -2.555 1 91.38 88 PHE A O 1
ATOM 736 N N . LEU A 1 89 ? -9.711 14.781 -0.447 1 87.94 89 LEU A N 1
ATOM 737 C CA . LEU A 1 89 ? -10.5 13.562 -0.554 1 87.94 89 LEU A CA 1
ATOM 738 C C . LEU A 1 89 ? -11.898 13.867 -1.084 1 87.94 89 LEU A C 1
ATOM 740 O O . LEU A 1 89 ? -12.375 15 -0.97 1 87.94 89 LEU A O 1
ATOM 744 N N . GLU A 1 90 ? -12.422 12.867 -1.692 1 83.31 90 GLU A N 1
ATOM 745 C CA . GLU A 1 90 ? -13.75 13.039 -2.271 1 83.31 90 GLU A CA 1
ATOM 746 C C . GLU A 1 90 ? -14.836 12.977 -1.198 1 83.31 90 GLU A C 1
ATOM 748 O O . GLU A 1 90 ? -14.758 12.156 -0.28 1 83.31 90 GLU A O 1
ATOM 753 N N . LYS A 1 91 ? -15.82 13.836 -1.246 1 74.94 91 LYS A N 1
ATOM 754 C CA . LYS A 1 91 ? -17.016 13.812 -0.406 1 74.94 91 LYS A CA 1
ATOM 755 C C . LYS A 1 91 ? -18.125 13 -1.058 1 74.94 91 LYS A C 1
ATOM 757 O O . LYS A 1 91 ? -18.297 13.023 -2.279 1 74.94 91 LYS A O 1
ATOM 762 N N . PRO A 1 92 ? -18.969 12.359 -0.306 1 68 92 PRO A N 1
ATOM 763 C CA . PRO A 1 92 ? -18.891 12.211 1.149 1 68 92 PRO A CA 1
ATOM 764 C C . PRO A 1 92 ? -17.719 11.328 1.591 1 68 92 PRO A C 1
ATOM 766 O O . PRO A 1 92 ? -17.344 10.398 0.876 1 68 92 PRO A O 1
ATOM 769 N N . LEU A 1 93 ? -17.125 11.781 2.635 1 62 93 LEU A N 1
ATOM 770 C CA . LEU A 1 93 ? -15.914 11.102 3.076 1 62 93 LEU A CA 1
ATOM 771 C C . LEU A 1 93 ? -16.188 9.633 3.395 1 62 93 LEU A C 1
ATOM 773 O O . LEU A 1 93 ? -16.969 9.336 4.305 1 62 93 LEU A O 1
ATOM 777 N N . LYS A 1 94 ? -16.062 8.891 2.447 1 67.12 94 LYS A N 1
ATOM 778 C CA . LYS A 1 94 ? -16.078 7.457 2.73 1 67.12 94 LYS A CA 1
ATOM 779 C C . LYS A 1 94 ? -14.719 6.969 3.209 1 67.12 94 LYS A C 1
ATOM 781 O O . LYS A 1 94 ? -13.789 7.762 3.373 1 67.12 94 LYS A O 1
ATOM 786 N N . VAL A 1 95 ? -14.555 5.762 3.504 1 74.81 95 VAL A N 1
ATOM 787 C CA . VAL A 1 95 ? -13.367 5.047 3.969 1 74.81 95 VAL A CA 1
ATOM 788 C C . VAL A 1 95 ? -12.242 5.199 2.951 1 74.81 95 VAL A C 1
ATOM 790 O O . VAL A 1 95 ? -12.461 5.09 1.744 1 74.81 95 VAL A O 1
ATOM 793 N N . HIS A 1 96 ? -11.148 5.84 3.512 1 86.56 96 HIS A N 1
ATOM 794 C CA . HIS A 1 96 ? -9.992 5.812 2.627 1 86.56 96 HIS A CA 1
ATOM 795 C C . HIS A 1 96 ? -8.82 5.09 3.275 1 86.56 96 HIS A C 1
ATOM 797 O O . HIS A 1 96 ? -8.781 4.922 4.496 1 86.56 96 HIS A O 1
ATOM 803 N N . THR A 1 97 ? -7.992 4.609 2.5 1 90.75 97 THR A N 1
ATOM 804 C CA . THR A 1 97 ? -6.777 3.936 2.938 1 90.75 97 THR A CA 1
ATOM 805 C C . THR A 1 97 ? -5.539 4.723 2.508 1 90.75 97 THR A C 1
ATOM 807 O O . THR A 1 97 ? -5.43 5.129 1.35 1 90.75 97 THR A O 1
ATOM 810 N N . SER A 1 98 ? -4.715 5.02 3.49 1 92.25 98 SER A N 1
ATOM 811 C CA . SER A 1 98 ? -3.404 5.605 3.217 1 92.25 98 SER A CA 1
ATOM 812 C C . SER A 1 98 ? -2.293 4.578 3.385 1 92.25 98 SER A C 1
ATOM 814 O O . SER A 1 98 ? -2.197 3.922 4.426 1 92.25 98 SER A O 1
ATOM 816 N N . ILE A 1 99 ? -1.51 4.465 2.383 1 95.38 99 ILE A N 1
ATOM 817 C CA . ILE A 1 99 ? -0.359 3.568 2.424 1 95.38 99 ILE A CA 1
ATOM 818 C C . ILE A 1 99 ? 0.931 4.387 2.418 1 95.38 99 ILE A C 1
ATOM 820 O O . ILE A 1 99 ? 1.139 5.223 1.537 1 95.38 99 ILE A O 1
ATOM 824 N N . LEU A 1 100 ? 1.737 4.141 3.441 1 95.31 100 LEU A N 1
ATOM 825 C CA . LEU A 1 100 ? 3.043 4.785 3.553 1 95.31 100 LEU A CA 1
ATOM 826 C C . LEU A 1 100 ? 4.164 3.777 3.326 1 95.31 100 LEU A C 1
ATOM 828 O O . LEU A 1 100 ? 4.188 2.713 3.949 1 95.31 100 LEU A O 1
ATOM 832 N N . ILE A 1 101 ? 5.031 4.176 2.398 1 95.25 101 ILE A N 1
ATOM 833 C CA . ILE A 1 101 ? 6.133 3.279 2.07 1 95.25 101 ILE A CA 1
ATOM 834 C C . ILE A 1 101 ? 7.457 4.031 2.178 1 95.25 101 ILE A C 1
ATOM 836 O O . ILE A 1 101 ? 7.645 5.07 1.541 1 95.25 101 ILE A O 1
ATOM 840 N N . GLY A 1 102 ? 8.352 3.533 2.912 1 94.44 102 GLY A N 1
ATOM 841 C CA . GLY A 1 102 ? 9.672 4.121 3.064 1 94.44 102 GLY A CA 1
ATOM 842 C C . GLY A 1 102 ? 10.195 4.062 4.488 1 94.44 102 GLY A C 1
ATOM 843 O O . GLY A 1 102 ? 9.492 3.598 5.391 1 94.44 102 GLY A O 1
ATOM 844 N N . ASP A 1 103 ? 11.352 4.602 4.738 1 93.75 103 ASP A N 1
ATOM 845 C CA . ASP A 1 103 ? 12.023 4.48 6.027 1 93.75 103 ASP A CA 1
ATOM 846 C C . ASP A 1 103 ? 11.836 5.742 6.867 1 93.75 103 ASP A C 1
ATOM 848 O O . ASP A 1 103 ? 12.445 5.891 7.926 1 93.75 103 ASP A O 1
ATOM 852 N N . GLY A 1 104 ? 11.031 6.578 6.344 1 95.31 104 GLY A N 1
ATOM 853 C CA . GLY A 1 104 ? 10.852 7.836 7.055 1 95.31 104 GLY A CA 1
ATOM 854 C C . GLY A 1 104 ? 9.664 7.816 8 1 95.31 104 GLY A C 1
ATOM 855 O O . GLY A 1 104 ? 9.039 6.773 8.203 1 95.31 104 GLY A O 1
ATOM 856 N N . GLU A 1 105 ? 9.531 8.938 8.648 1 95.88 105 GLU A N 1
ATOM 857 C CA . GLU A 1 105 ? 8.391 9.219 9.516 1 95.88 105 GLU A CA 1
ATOM 858 C C . GLU A 1 105 ? 7.539 10.359 8.969 1 95.88 105 GLU A C 1
ATOM 860 O O . GLU A 1 105 ? 8.078 11.328 8.422 1 95.88 105 GLU A O 1
ATOM 865 N N . MET A 1 106 ? 6.289 10.141 9.148 1 95.31 106 MET A N 1
ATOM 866 C CA . MET A 1 106 ? 5.359 11.117 8.586 1 95.31 106 MET A CA 1
ATOM 867 C C . MET A 1 106 ? 4.352 11.57 9.641 1 95.31 106 MET A C 1
ATOM 869 O O . MET A 1 106 ? 4.082 10.844 10.602 1 95.31 106 MET A O 1
ATOM 873 N N . SER A 1 107 ? 3.879 12.75 9.414 1 93.69 107 SER A N 1
ATOM 874 C CA . SER A 1 107 ? 2.668 13.188 10.102 1 93.69 107 SER A CA 1
ATOM 875 C C . SER A 1 107 ? 1.59 13.609 9.109 1 93.69 107 SER A C 1
ATOM 877 O O . SER A 1 107 ? 1.899 14.062 8 1 93.69 107 SER A O 1
ATOM 879 N N . PHE A 1 108 ? 0.387 13.328 9.406 1 87.31 108 PHE A N 1
ATOM 880 C CA . PHE A 1 108 ? -0.646 13.93 8.57 1 87.31 108 PHE A CA 1
ATOM 881 C C . PHE A 1 108 ? -1.787 14.469 9.43 1 87.31 108 PHE A C 1
ATOM 883 O O . PHE A 1 108 ? -2.02 13.984 10.539 1 87.31 108 PHE A O 1
ATOM 890 N N . THR A 1 109 ? -2.324 15.523 8.977 1 84.56 109 THR A N 1
ATOM 891 C CA . THR A 1 109 ? -3.441 16.203 9.609 1 84.56 109 THR A CA 1
ATOM 892 C C . THR A 1 109 ? -4.66 16.234 8.695 1 84.56 109 THR A C 1
ATOM 894 O O . THR A 1 109 ? -4.523 16.172 7.469 1 84.56 109 THR A O 1
ATOM 897 N N . PHE A 1 110 ? -5.805 16.188 9.359 1 83.25 110 PHE A N 1
ATOM 898 C CA . PHE A 1 110 ? -7.078 16.344 8.664 1 83.25 110 PHE A CA 1
ATOM 899 C C . PHE A 1 110 ? -7.719 17.688 8.984 1 83.25 110 PHE A C 1
ATOM 901 O O . PHE A 1 110 ? -7.676 18.141 10.125 1 83.25 110 PHE A O 1
ATOM 908 N N . GLU A 1 111 ? -8.125 18.375 7.941 1 78.94 111 GLU A N 1
ATOM 909 C CA . GLU A 1 111 ? -8.805 19.656 8.117 1 78.94 111 GLU A CA 1
ATOM 910 C C . GLU A 1 111 ? -10.125 19.688 7.34 1 78.94 111 GLU A C 1
ATOM 912 O O . GLU A 1 111 ? -10.242 19.062 6.285 1 78.94 111 GLU A O 1
ATOM 917 N N . MET B 1 1 ? -33.938 24.906 51.812 1 30.17 1 MET B N 1
ATOM 918 C CA . MET B 1 1 ? -34 24.375 50.469 1 30.17 1 MET B CA 1
ATOM 919 C C . MET B 1 1 ? -32.75 23.594 50.094 1 30.17 1 MET B C 1
ATOM 921 O O . MET B 1 1 ? -31.656 24.156 50.031 1 30.17 1 MET B O 1
ATOM 925 N N . LYS B 1 2 ? -32.594 22.297 50.625 1 37.38 2 LYS B N 1
ATOM 926 C CA . LYS B 1 2 ? -31.438 21.406 50.625 1 37.38 2 LYS B CA 1
ATOM 927 C C . LYS B 1 2 ? -30.969 21.078 49.219 1 37.38 2 LYS B C 1
ATOM 929 O O . LYS B 1 2 ? -31.75 20.594 48.406 1 37.38 2 LYS B O 1
ATOM 934 N N . PHE B 1 3 ? -30.062 21.859 48.625 1 39.03 3 PHE B N 1
ATOM 935 C CA . PHE B 1 3 ? -29.422 21.75 47.312 1 39.03 3 PHE B CA 1
ATOM 936 C C . PHE B 1 3 ? -28.75 20.391 47.156 1 39.03 3 PHE B C 1
ATOM 938 O O . PHE B 1 3 ? -27.75 20.109 47.812 1 39.03 3 PHE B O 1
ATOM 945 N N . LYS B 1 4 ? -29.469 19.234 47.125 1 39.44 4 LYS B N 1
ATOM 946 C CA . LYS B 1 4 ? -28.844 17.953 46.781 1 39.44 4 LYS B CA 1
ATOM 947 C C . LYS B 1 4 ? -28.031 18.062 45.5 1 39.44 4 LYS B C 1
ATOM 949 O O . LYS B 1 4 ? -28.562 18.438 44.438 1 39.44 4 LYS B O 1
ATOM 954 N N . LYS B 1 5 ? -26.719 18.391 45.594 1 39.78 5 LYS B N 1
ATOM 955 C CA . LYS B 1 5 ? -25.688 18.406 44.562 1 39.78 5 LYS B CA 1
ATOM 956 C C . LYS B 1 5 ? -25.625 17.062 43.844 1 39.78 5 LYS B C 1
ATOM 958 O O . LYS B 1 5 ? -25.438 16.016 44.469 1 39.78 5 LYS B O 1
ATOM 963 N N . THR B 1 6 ? -26.516 16.781 42.844 1 38.88 6 THR B N 1
ATOM 964 C CA . THR B 1 6 ? -26.516 15.656 41.906 1 38.88 6 THR B CA 1
ATOM 965 C C . THR B 1 6 ? -25.125 15.477 41.281 1 38.88 6 THR B C 1
ATOM 967 O O . THR B 1 6 ? -24.578 16.406 40.688 1 38.88 6 THR B O 1
ATOM 970 N N . LEU B 1 7 ? -24.219 14.68 41.844 1 36.84 7 LEU B N 1
ATOM 971 C CA . LEU B 1 7 ? -22.938 14.219 41.344 1 36.84 7 LEU B CA 1
ATOM 972 C C . LEU B 1 7 ? -23.094 13.602 39.938 1 36.84 7 LEU B C 1
ATOM 974 O O . LEU B 1 7 ? -23.766 12.586 39.781 1 36.84 7 LEU B O 1
ATOM 978 N N . MET B 1 8 ? -23.234 14.398 38.875 1 31.77 8 MET B N 1
ATOM 979 C CA . MET B 1 8 ? -23.25 13.906 37.5 1 31.77 8 MET B CA 1
ATOM 980 C C . MET B 1 8 ? -21.984 13.125 37.188 1 31.77 8 MET B C 1
ATOM 982 O O . MET B 1 8 ? -20.875 13.672 37.25 1 31.77 8 MET B O 1
ATOM 986 N N . VAL B 1 9 ? -21.875 11.883 37.5 1 32.66 9 VAL B N 1
ATOM 987 C CA . VAL B 1 9 ? -20.828 10.953 37.094 1 32.66 9 VAL B CA 1
ATOM 988 C C . VAL B 1 9 ? -20.703 10.938 35.562 1 32.66 9 VAL B C 1
ATOM 990 O O . VAL B 1 9 ? -21.672 10.641 34.875 1 32.66 9 VAL B O 1
ATOM 993 N N . LEU B 1 10 ? -19.906 11.836 35 1 32.75 10 LEU B N 1
ATOM 994 C CA . LEU B 1 10 ? -19.531 11.812 33.594 1 32.75 10 LEU B CA 1
ATOM 995 C C . LEU B 1 10 ? -18.906 10.469 33.219 1 32.75 10 LEU B C 1
ATOM 997 O O . LEU B 1 10 ? -17.844 10.102 33.75 1 32.75 10 LEU B O 1
ATOM 1001 N N . ILE B 1 11 ? -19.656 9.453 32.938 1 33.16 11 ILE B N 1
ATOM 1002 C CA . ILE B 1 11 ? -19.219 8.172 32.406 1 33.16 11 ILE B CA 1
ATOM 1003 C C . ILE B 1 11 ? -18.531 8.391 31.062 1 33.16 11 ILE B C 1
ATOM 1005 O O . ILE B 1 11 ? -19.156 8.883 30.125 1 33.16 11 ILE B O 1
ATOM 1009 N N . ILE B 1 12 ? -17.297 8.797 31.078 1 30.5 12 ILE B N 1
ATOM 1010 C CA . ILE B 1 12 ? -16.469 8.836 29.875 1 30.5 12 ILE B CA 1
ATOM 1011 C C . ILE B 1 12 ? -16.406 7.449 29.234 1 30.5 12 ILE B C 1
ATOM 1013 O O . ILE B 1 12 ? -15.906 6.5 29.844 1 30.5 12 ILE B O 1
ATOM 1017 N N . ILE B 1 13 ? -17.406 7.055 28.453 1 29.72 13 ILE B N 1
ATOM 1018 C CA . ILE B 1 13 ? -17.391 5.848 27.641 1 29.72 13 ILE B CA 1
ATOM 1019 C C . ILE B 1 13 ? -16.203 5.879 26.688 1 29.72 13 ILE B C 1
ATOM 1021 O O . ILE B 1 13 ? -16.109 6.75 25.812 1 29.72 13 ILE B O 1
ATOM 1025 N N . ILE B 1 14 ? -15.055 5.504 27.203 1 28.94 14 ILE B N 1
ATOM 1026 C CA . ILE B 1 14 ? -13.867 5.273 26.391 1 28.94 14 ILE B CA 1
ATOM 1027 C C . ILE B 1 14 ? -14.156 4.195 25.344 1 28.94 14 ILE B C 1
ATOM 1029 O O . ILE B 1 14 ? -14.398 3.037 25.688 1 28.94 14 ILE B O 1
ATOM 1033 N N . THR B 1 15 ? -14.875 4.523 24.312 1 26.84 15 THR B N 1
ATOM 1034 C CA . THR B 1 15 ? -15.008 3.564 23.234 1 26.84 15 THR B CA 1
ATOM 1035 C C . THR B 1 15 ? -13.648 3.213 22.641 1 26.84 15 THR B C 1
ATOM 1037 O O . THR B 1 15 ? -12.898 4.098 22.219 1 26.84 15 THR B O 1
ATOM 1040 N N . ILE B 1 16 ? -13.039 2.16 23.109 1 26.97 16 ILE B N 1
ATOM 1041 C CA . ILE B 1 16 ? -11.844 1.491 22.625 1 26.97 16 ILE B CA 1
ATOM 1042 C C . ILE B 1 16 ? -12.016 1.156 21.141 1 26.97 16 ILE B C 1
ATOM 1044 O O . ILE B 1 16 ? -12.914 0.391 20.766 1 26.97 16 ILE B O 1
ATOM 1048 N N . PHE B 1 17 ? -11.734 2.229 20.406 1 28.89 17 PHE B N 1
ATOM 1049 C CA . PHE B 1 17 ? -11.672 1.88 18.984 1 28.89 17 PHE B CA 1
ATOM 1050 C C . PHE B 1 17 ? -10.594 0.836 18.734 1 28.89 17 PHE B C 1
ATOM 1052 O O . PHE B 1 17 ? -9.445 1.01 19.141 1 28.89 17 PHE B O 1
ATOM 1059 N N . ASN B 1 18 ? -10.938 -0.382 18.562 1 26.91 18 ASN B N 1
ATOM 1060 C CA . ASN B 1 18 ? -10.102 -1.504 18.141 1 26.91 18 ASN B CA 1
ATOM 1061 C C . ASN B 1 18 ? -9.445 -1.241 16.781 1 26.91 18 ASN B C 1
ATOM 1063 O O . ASN B 1 18 ? -10.133 -1.146 15.766 1 26.91 18 ASN B O 1
ATOM 1067 N N . VAL B 1 19 ? -8.422 -0.422 16.75 1 31.34 19 VAL B N 1
ATOM 1068 C CA . VAL B 1 19 ? -7.613 -0.336 15.547 1 31.34 19 VAL B CA 1
ATOM 1069 C C . VAL B 1 19 ? -6.941 -1.679 15.273 1 31.34 19 VAL B C 1
ATOM 1071 O O . VAL B 1 19 ? -6.168 -2.17 16.109 1 31.34 19 VAL B O 1
ATOM 1074 N N . LYS B 1 20 ? -7.465 -2.502 14.414 1 29.38 20 LYS B N 1
ATOM 1075 C CA . LYS B 1 20 ? -6.777 -3.744 14.078 1 29.38 20 LYS B CA 1
ATOM 1076 C C . LYS B 1 20 ? -5.52 -3.469 13.258 1 29.38 20 LYS B C 1
ATOM 1078 O O . LYS B 1 20 ? -5.594 -2.908 12.164 1 29.38 20 LYS B O 1
ATOM 1083 N N . ALA B 1 21 ? -4.465 -3.232 13.891 1 29.8 21 ALA B N 1
ATOM 1084 C CA . ALA B 1 21 ? -3.182 -3.229 13.188 1 29.8 21 ALA B CA 1
ATOM 1085 C C . ALA B 1 21 ? -2.859 -4.609 12.625 1 29.8 21 ALA B C 1
ATOM 1087 O O . ALA B 1 21 ? -2.889 -5.605 13.352 1 29.8 21 ALA B O 1
ATOM 1088 N N . TYR B 1 22 ? -3.086 -4.992 11.422 1 28.19 22 TYR B N 1
ATOM 1089 C CA . TYR B 1 22 ? -2.691 -6.305 10.922 1 28.19 22 TYR B CA 1
ATOM 1090 C C . TYR B 1 22 ? -1.187 -6.371 10.695 1 28.19 22 TYR B C 1
ATOM 1092 O O . TYR B 1 22 ? -0.581 -5.406 10.227 1 28.19 22 TYR B O 1
ATOM 1100 N N . ALA B 1 23 ? -0.65 -7.215 11.547 1 28.62 23 ALA B N 1
ATOM 1101 C CA . ALA B 1 23 ? 0.748 -7.633 11.477 1 28.62 23 ALA B CA 1
ATOM 1102 C C . ALA B 1 23 ? 1.092 -8.172 10.094 1 28.62 23 ALA B C 1
ATOM 1104 O O . ALA B 1 23 ? 0.303 -8.898 9.484 1 28.62 23 ALA B O 1
ATOM 1105 N N . THR B 1 24 ? 1.871 -7.316 9.375 1 31.81 24 THR B N 1
ATOM 1106 C CA . THR B 1 24 ? 2.355 -7.875 8.117 1 31.81 24 THR B CA 1
ATOM 1107 C C . THR B 1 24 ? 3.266 -9.07 8.375 1 31.81 24 THR B C 1
ATOM 1109 O O . THR B 1 24 ? 4.262 -8.961 9.086 1 31.81 24 THR B O 1
ATOM 1112 N N . PRO B 1 25 ? 2.816 -10.219 8.227 1 27.06 25 PRO B N 1
ATOM 1113 C CA . PRO B 1 25 ? 3.684 -11.391 8.352 1 27.06 25 PRO B CA 1
ATOM 1114 C C . PRO B 1 25 ? 4.938 -11.289 7.484 1 27.06 25 PRO B C 1
ATOM 1116 O O . PRO B 1 25 ? 4.867 -10.836 6.34 1 27.06 25 PRO B O 1
ATOM 1119 N N . HIS B 1 26 ? 6.047 -10.961 8.062 1 28.75 26 HIS B N 1
ATOM 1120 C CA . HIS B 1 26 ? 7.305 -11.195 7.363 1 28.75 26 HIS B CA 1
ATOM 1121 C C . HIS B 1 26 ? 7.465 -12.664 6.992 1 28.75 26 HIS B C 1
ATOM 1123 O O . HIS B 1 26 ? 7.766 -13.492 7.852 1 28.75 26 HIS B O 1
ATOM 1129 N N . TYR B 1 27 ? 6.699 -13.172 6.121 1 29.27 27 TYR B N 1
ATOM 1130 C CA . TYR B 1 27 ? 6.812 -14.594 5.844 1 29.27 27 TYR B CA 1
ATOM 1131 C C . TYR B 1 27 ? 8.062 -14.898 5.031 1 29.27 27 TYR B C 1
ATOM 1133 O O . TYR B 1 27 ? 8.422 -14.141 4.125 1 29.27 27 TYR B O 1
ATOM 1141 N N . LYS B 1 28 ? 9.078 -15.477 5.645 1 29.44 28 LYS B N 1
A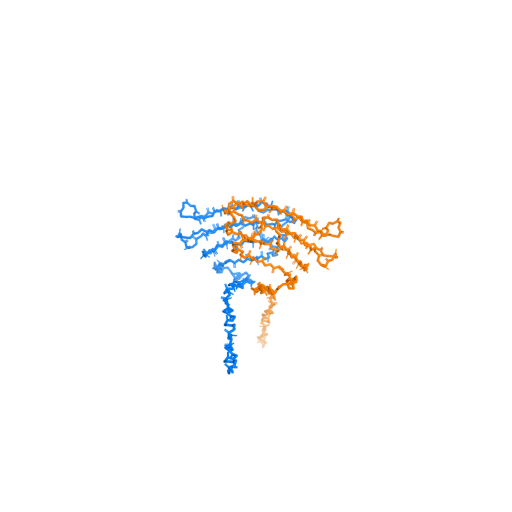TOM 1142 C CA . LYS B 1 28 ? 10.156 -16.219 4.996 1 29.44 28 LYS B CA 1
ATOM 1143 C C . LYS B 1 28 ? 9.609 -17.156 3.92 1 29.44 28 LYS B C 1
ATOM 1145 O O . LYS B 1 28 ? 8.453 -17.578 3.98 1 29.44 28 LYS B O 1
ATOM 1150 N N . TYR B 1 29 ? 10.625 -17.609 2.959 1 31.02 29 TYR B N 1
ATOM 1151 C CA . TYR B 1 29 ? 10.547 -18.422 1.749 1 31.02 29 TYR B CA 1
ATOM 1152 C C . TYR B 1 29 ? 9.969 -19.797 2.055 1 31.02 29 TYR B C 1
ATOM 1154 O O . TYR B 1 29 ? 9.938 -20.672 1.185 1 31.02 29 TYR B O 1
ATOM 1162 N N . GLN B 1 30 ? 9.273 -20.266 2.881 1 33.78 30 GLN B N 1
ATOM 1163 C CA . GLN B 1 30 ? 9.039 -21.672 2.561 1 33.78 30 GLN B CA 1
ATOM 1164 C C . GLN B 1 30 ? 8.352 -21.828 1.207 1 33.78 30 GLN B C 1
ATOM 1166 O O . GLN B 1 30 ? 7.496 -21.016 0.847 1 33.78 30 GLN B O 1
ATOM 1171 N N . PRO B 1 31 ? 8.805 -22.75 0.265 1 36.41 31 PRO B N 1
ATOM 1172 C CA . PRO B 1 31 ? 8.133 -23.125 -0.982 1 36.41 31 PRO B CA 1
ATOM 1173 C C . PRO B 1 31 ? 6.609 -23.062 -0.875 1 36.41 31 PRO B C 1
ATOM 1175 O O . PRO B 1 31 ? 5.902 -23.469 -1.804 1 36.41 31 PRO B O 1
ATOM 1178 N N . HIS B 1 32 ? 6.027 -23.375 0.229 1 40.84 32 HIS B N 1
ATOM 1179 C CA . HIS B 1 32 ? 4.574 -23.391 0.344 1 40.84 32 HIS B CA 1
ATOM 1180 C C . HIS B 1 32 ? 3.99 -22 0.083 1 40.84 32 HIS B C 1
ATOM 1182 O O . HIS B 1 32 ? 4.566 -20.984 0.496 1 40.84 32 HIS B O 1
ATOM 1188 N N . ALA B 1 33 ? 3.172 -22.016 -0.981 1 52.38 33 ALA B N 1
ATOM 1189 C CA . ALA B 1 33 ? 2.502 -20.781 -1.368 1 52.38 33 ALA B CA 1
ATOM 1190 C C . ALA B 1 33 ? 2.186 -19.922 -0.146 1 52.38 33 ALA B C 1
ATOM 1192 O O . ALA B 1 33 ? 1.453 -20.344 0.749 1 52.38 33 ALA B O 1
ATOM 1193 N N . ASP B 1 34 ? 3.164 -19.188 0.262 1 73.25 34 ASP B N 1
ATOM 1194 C CA . ASP B 1 34 ? 2.918 -18.297 1.392 1 73.25 34 ASP B CA 1
ATOM 1195 C C . ASP B 1 34 ? 1.615 -17.516 1.206 1 73.25 34 ASP B C 1
ATOM 1197 O O . ASP B 1 34 ? 1.269 -17.141 0.087 1 73.25 34 ASP B O 1
ATOM 1201 N N . VAL B 1 35 ? 0.709 -17.922 2.1 1 91 35 VAL B N 1
ATOM 1202 C CA . VAL B 1 35 ? -0.521 -17.141 2.17 1 91 35 VAL B CA 1
ATOM 1203 C C . VAL B 1 35 ? -0.224 -15.766 2.744 1 91 35 VAL B C 1
ATOM 1205 O O . VAL B 1 35 ? 0.41 -15.641 3.795 1 91 35 VAL B O 1
ATOM 1208 N N . TYR B 1 36 ? -0.525 -14.938 1.9 1 92.69 36 TYR B N 1
ATOM 1209 C CA . TYR B 1 36 ? -0.309 -13.547 2.297 1 92.69 36 TYR B CA 1
ATOM 1210 C C . TYR B 1 36 ? -1.634 -12.844 2.572 1 92.69 36 TYR B C 1
ATOM 1212 O O . TYR B 1 36 ? -2.635 -13.109 1.903 1 92.69 36 TYR B O 1
ATOM 1220 N N . LYS B 1 37 ? -1.578 -12 3.576 1 94.88 37 LYS B N 1
ATOM 1221 C CA . LYS B 1 37 ? -2.701 -11.133 3.904 1 94.88 37 LYS B CA 1
ATOM 1222 C C . LYS B 1 37 ? -2.346 -9.664 3.67 1 94.88 37 LYS B C 1
ATOM 1224 O O . LYS B 1 37 ? -1.282 -9.359 3.127 1 94.88 37 LYS B O 1
ATOM 1229 N N . GLU B 1 38 ? -3.283 -8.797 4.012 1 95 38 GLU B N 1
ATOM 1230 C CA . GLU B 1 38 ? -2.99 -7.379 3.861 1 95 38 GLU B CA 1
ATOM 1231 C C . GLU B 1 38 ? -1.636 -7.027 4.469 1 95 38 GLU B C 1
ATOM 1233 O O . GLU B 1 38 ? -1.327 -7.438 5.59 1 95 38 GLU B O 1
ATOM 1238 N N . GLY B 1 39 ? -0.8 -6.297 3.635 1 94.56 39 GLY B N 1
ATOM 1239 C CA . GLY B 1 39 ? 0.524 -5.926 4.109 1 94.56 39 GLY B CA 1
ATOM 1240 C C . GLY B 1 39 ? 1.41 -5.352 3.021 1 94.56 39 GLY B C 1
ATOM 1241 O O . GLY B 1 39 ? 1.013 -5.297 1.855 1 94.56 39 GLY B O 1
ATOM 1242 N N . ILE B 1 40 ? 2.504 -4.805 3.488 1 93.69 40 ILE B N 1
ATOM 1243 C CA . ILE B 1 40 ? 3.557 -4.312 2.607 1 93.69 40 ILE B CA 1
ATOM 1244 C C . ILE B 1 40 ? 4.719 -5.305 2.588 1 93.69 40 ILE B C 1
ATOM 1246 O O . ILE B 1 40 ? 5.316 -5.59 3.629 1 93.69 40 ILE B O 1
ATOM 1250 N N . TYR B 1 41 ? 5.07 -5.816 1.387 1 90.5 41 TYR B N 1
ATOM 1251 C CA . TYR B 1 41 ? 6.094 -6.844 1.234 1 90.5 41 TYR B CA 1
ATOM 1252 C C . TYR B 1 41 ? 7.223 -6.363 0.33 1 90.5 41 TYR B C 1
ATOM 1254 O O . TYR B 1 41 ? 7 -6.082 -0.851 1 90.5 41 TYR B O 1
ATOM 1262 N N . HIS B 1 42 ? 8.375 -6.324 0.971 1 89.19 42 HIS B N 1
ATOM 1263 C CA . HIS B 1 42 ? 9.562 -5.945 0.215 1 89.19 42 HIS B CA 1
ATOM 1264 C C . HIS B 1 42 ? 10.328 -7.172 -0.264 1 89.19 42 HIS B C 1
ATOM 1266 O O . HIS B 1 42 ? 10.773 -7.984 0.547 1 89.19 42 HIS B O 1
ATOM 1272 N N . PHE B 1 43 ? 10.406 -7.301 -1.559 1 83.44 43 PHE B N 1
ATOM 1273 C CA . PHE B 1 43 ? 11.141 -8.43 -2.117 1 83.44 43 PHE B CA 1
ATOM 1274 C C . PHE B 1 43 ? 12.477 -7.98 -2.689 1 83.44 43 PHE B C 1
ATOM 1276 O O . PHE B 1 43 ? 12.555 -6.941 -3.35 1 83.44 43 PHE B O 1
ATOM 1283 N N . GLN B 1 44 ? 13.406 -8.797 -2.211 1 77.31 44 GLN B N 1
ATOM 1284 C CA . GLN B 1 44 ? 14.734 -8.586 -2.781 1 77.31 44 GLN B CA 1
ATOM 1285 C C . GLN B 1 44 ? 15.039 -9.625 -3.855 1 77.31 44 GLN B C 1
ATOM 1287 O O . GLN B 1 44 ? 14.703 -10.805 -3.705 1 77.31 44 GLN B O 1
ATOM 1292 N N . LYS B 1 45 ? 15.664 -9.328 -4.961 1 65.81 45 LYS B N 1
ATOM 1293 C CA . LYS B 1 45 ? 16.25 -10.172 -6.004 1 65.81 45 LYS B CA 1
ATOM 1294 C C . LYS B 1 45 ? 15.289 -11.289 -6.406 1 65.81 45 LYS B C 1
ATOM 1296 O O . LYS B 1 45 ? 14.844 -12.062 -5.555 1 65.81 45 LYS B O 1
ATOM 1301 N N . SER B 1 46 ? 14.352 -11.031 -7.191 1 59.66 46 SER B N 1
ATOM 1302 C CA . SER B 1 46 ? 13.57 -12.18 -7.648 1 59.66 46 SER B CA 1
ATOM 1303 C C . SER B 1 46 ? 14.297 -12.938 -8.75 1 59.66 46 SER B C 1
ATOM 1305 O O . SER B 1 46 ? 15.023 -12.344 -9.547 1 59.66 46 SER B O 1
ATOM 1307 N N . ILE B 1 47 ? 14.422 -14.32 -8.555 1 60.75 47 ILE B N 1
ATOM 1308 C CA . ILE B 1 47 ? 15.047 -15.148 -9.578 1 60.75 47 ILE B CA 1
ATOM 1309 C C . ILE B 1 47 ? 14.312 -14.984 -10.906 1 60.75 47 ILE B C 1
ATOM 1311 O O . ILE B 1 47 ? 14.93 -15.023 -11.969 1 60.75 47 ILE B O 1
ATOM 1315 N N . GLY B 1 48 ? 13.07 -14.633 -10.906 1 72.94 48 GLY B N 1
ATOM 1316 C CA . GLY B 1 48 ? 12.266 -14.438 -12.102 1 72.94 48 GLY B CA 1
ATOM 1317 C C . GLY B 1 48 ? 11.562 -13.094 -12.133 1 72.94 48 GLY B C 1
ATOM 1318 O O . GLY B 1 48 ? 11.578 -12.352 -11.148 1 72.94 48 GLY B O 1
ATOM 1319 N N . ASN B 1 49 ? 11.133 -12.812 -13.453 1 84.06 49 ASN B N 1
ATOM 1320 C CA . ASN B 1 49 ? 10.484 -11.508 -13.57 1 84.06 49 ASN B CA 1
ATOM 1321 C C . ASN B 1 49 ? 8.969 -11.656 -13.711 1 84.06 49 ASN B C 1
ATOM 1323 O O . ASN B 1 49 ? 8.258 -10.656 -13.859 1 84.06 49 ASN B O 1
ATOM 1327 N N . LYS B 1 50 ? 8.672 -12.969 -13.695 1 89.12 50 LYS B N 1
ATOM 1328 C CA . LYS B 1 50 ? 7.234 -13.203 -13.766 1 89.12 50 LYS B CA 1
ATOM 1329 C C . LYS B 1 50 ? 6.664 -13.523 -12.391 1 89.12 50 LYS B C 1
ATOM 1331 O O . LYS B 1 50 ? 7.199 -14.375 -11.672 1 89.12 50 LYS B O 1
ATOM 1336 N N . MET B 1 51 ? 5.645 -12.836 -12.031 1 89.44 51 MET B N 1
ATOM 1337 C CA . MET B 1 51 ? 4.941 -13.094 -10.773 1 89.44 51 MET B CA 1
ATOM 1338 C C . MET B 1 51 ? 3.471 -13.406 -11.031 1 89.44 51 MET B C 1
ATOM 1340 O O . MET B 1 51 ? 2.814 -12.727 -11.82 1 89.44 51 MET B O 1
ATOM 1344 N N . THR B 1 52 ? 3.002 -14.453 -10.383 1 93.56 52 THR B N 1
ATOM 1345 C CA . THR B 1 52 ? 1.589 -14.812 -10.453 1 93.56 52 THR B CA 1
ATOM 1346 C C . THR B 1 52 ? 0.912 -14.617 -9.102 1 93.56 52 THR B C 1
ATOM 1348 O O . THR B 1 52 ? 1.355 -15.172 -8.094 1 93.56 52 THR B O 1
ATOM 1351 N N . PHE B 1 53 ? -0.152 -13.805 -9.102 1 94.56 53 PHE B N 1
ATOM 1352 C CA . PHE B 1 53 ? -0.961 -13.586 -7.906 1 94.56 53 PHE B CA 1
ATOM 1353 C C . PHE B 1 53 ? -2.256 -14.383 -7.977 1 94.56 53 PHE B C 1
ATOM 1355 O O . PHE B 1 53 ? -2.924 -14.406 -9.016 1 94.56 53 PHE B O 1
ATOM 1362 N N . THR B 1 54 ? -2.582 -15.031 -6.871 1 96.5 54 THR B N 1
ATOM 1363 C CA . THR B 1 54 ? -3.822 -15.789 -6.797 1 96.5 54 THR B CA 1
ATOM 1364 C C . THR B 1 54 ? -4.605 -15.43 -5.539 1 96.5 54 THR B C 1
ATOM 1366 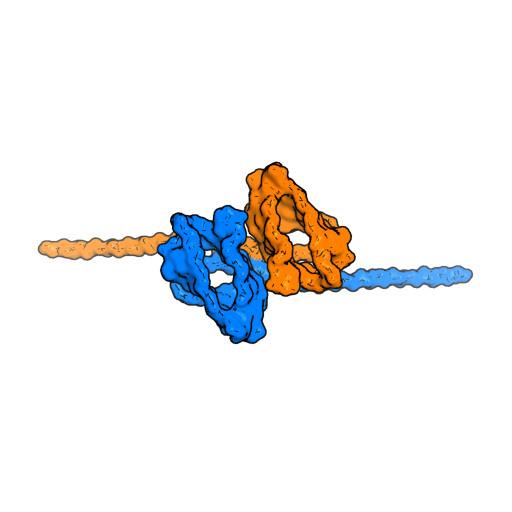O O . THR B 1 54 ? -4.074 -15.5 -4.426 1 96.5 54 THR B O 1
ATOM 1369 N N . LEU B 1 55 ? -5.863 -15.047 -5.738 1 96.88 55 LEU B N 1
ATOM 1370 C CA . LEU B 1 55 ? -6.773 -14.82 -4.617 1 96.88 55 LEU B CA 1
ATOM 1371 C C . LEU B 1 55 ? -7.324 -16.141 -4.086 1 96.88 55 LEU B C 1
ATOM 1373 O O . LEU B 1 55 ? -8.023 -16.859 -4.801 1 96.88 55 LEU B O 1
ATOM 1377 N N . LEU B 1 56 ? -7.098 -16.406 -2.824 1 96.5 56 LEU B N 1
ATOM 1378 C CA . LEU B 1 56 ? -7.465 -17.688 -2.227 1 96.5 56 LEU B CA 1
ATOM 1379 C C . LEU B 1 56 ? -8.844 -17.609 -1.582 1 96.5 56 LEU B C 1
ATOM 1381 O O . LEU B 1 56 ? -9.461 -18.641 -1.302 1 96.5 56 LEU B O 1
ATOM 1385 N N . THR B 1 57 ? -9.297 -16.406 -1.308 1 96.44 57 THR B N 1
ATOM 1386 C CA . THR B 1 57 ? -10.625 -16.156 -0.763 1 96.44 57 THR B CA 1
ATOM 1387 C C . THR B 1 57 ? -11.523 -15.5 -1.811 1 96.44 57 THR B C 1
ATOM 1389 O O . THR B 1 57 ? -11.688 -14.273 -1.816 1 96.44 57 THR B O 1
ATOM 1392 N N . PRO B 1 58 ? -12.164 -16.25 -2.598 1 94.38 58 PRO B N 1
ATOM 1393 C CA . PRO B 1 58 ? -12.867 -15.727 -3.771 1 94.38 58 PRO B CA 1
ATOM 1394 C C . PRO B 1 58 ? -14 -14.773 -3.406 1 94.38 58 PRO B C 1
ATOM 1396 O O . PRO B 1 58 ? -14.453 -14 -4.25 1 94.38 58 PRO B O 1
ATOM 1399 N N . ASP B 1 59 ? -14.516 -14.789 -2.205 1 95.56 59 ASP B N 1
ATOM 1400 C CA . ASP B 1 59 ? -15.633 -13.938 -1.808 1 95.56 59 ASP B CA 1
ATOM 1401 C C . ASP B 1 59 ? -15.141 -12.578 -1.32 1 95.56 59 ASP B C 1
ATOM 1403 O O . ASP B 1 59 ? -15.945 -11.719 -0.933 1 95.56 59 ASP B O 1
ATOM 1407 N N . LYS B 1 60 ? -13.852 -12.422 -1.388 1 95.56 60 LYS B N 1
ATOM 1408 C CA . LYS B 1 60 ? -13.25 -11.156 -0.962 1 95.56 60 LYS B CA 1
ATOM 1409 C C . LYS B 1 60 ? -12.617 -10.43 -2.141 1 95.56 60 LYS B C 1
ATOM 1411 O O . LYS B 1 60 ? -12.438 -11.008 -3.213 1 95.56 60 LYS B O 1
ATOM 1416 N N . CYS B 1 61 ? -12.312 -9.125 -1.906 1 95.25 61 CYS B N 1
ATOM 1417 C CA . CYS B 1 61 ? -11.609 -8.289 -2.869 1 95.25 61 CYS B CA 1
ATOM 1418 C C . CYS B 1 61 ? -10.227 -7.906 -2.35 1 95.25 61 CYS B C 1
ATOM 1420 O O . CYS B 1 61 ? -10.07 -7.574 -1.174 1 95.25 61 CYS B O 1
ATOM 1422 N N . MET B 1 62 ? -9.281 -8.047 -3.209 1 95.62 62 MET B N 1
ATOM 1423 C CA . MET B 1 62 ? -7.922 -7.637 -2.879 1 95.62 62 MET B CA 1
ATOM 1424 C C . MET B 1 62 ? -7.371 -6.688 -3.938 1 95.62 62 MET B C 1
ATOM 1426 O O . MET B 1 62 ? -7.512 -6.934 -5.137 1 95.62 62 MET B O 1
ATOM 1430 N N . ASN B 1 63 ? -6.793 -5.547 -3.471 1 95.81 63 ASN B N 1
ATOM 1431 C CA . ASN B 1 63 ? -6.027 -4.645 -4.324 1 95.81 63 ASN B CA 1
ATOM 1432 C C . ASN B 1 63 ? -4.523 -4.871 -4.18 1 95.81 63 ASN B C 1
ATOM 1434 O O . ASN B 1 63 ? -4.023 -5.031 -3.064 1 95.81 63 ASN B O 1
ATOM 1438 N N . ILE B 1 64 ? -3.867 -4.902 -5.301 1 96.38 64 ILE B N 1
ATOM 1439 C CA . ILE B 1 64 ? -2.424 -5.109 -5.344 1 96.38 64 ILE B CA 1
ATOM 1440 C C . ILE B 1 64 ? -1.742 -3.881 -5.941 1 96.38 64 ILE B C 1
ATOM 1442 O O . ILE B 1 64 ? -2.117 -3.418 -7.02 1 96.38 64 ILE B O 1
ATOM 1446 N N . VAL B 1 65 ? -0.818 -3.338 -5.242 1 95.69 65 VAL B N 1
ATOM 1447 C CA . VAL B 1 65 ? 0.052 -2.293 -5.77 1 95.69 65 VAL B CA 1
ATOM 1448 C C . VAL B 1 65 ? 1.491 -2.803 -5.832 1 95.69 65 VAL B C 1
ATOM 1450 O O . VAL B 1 65 ? 2.023 -3.305 -4.84 1 95.69 65 VAL B O 1
ATOM 1453 N N . ILE B 1 66 ? 2.092 -2.678 -7.016 1 93.88 66 ILE B N 1
ATOM 1454 C CA . ILE B 1 66 ? 3.494 -3.043 -7.188 1 93.88 66 ILE B CA 1
ATOM 1455 C C . ILE B 1 66 ? 4.328 -1.785 -7.414 1 93.88 66 ILE B C 1
ATOM 1457 O O . ILE B 1 66 ? 4.059 -1.009 -8.336 1 93.88 66 ILE B O 1
ATOM 1461 N N . ILE B 1 67 ? 5.273 -1.645 -6.594 1 92.19 67 ILE B N 1
ATOM 1462 C CA . ILE B 1 67 ? 6.191 -0.516 -6.711 1 92.19 67 ILE B CA 1
ATOM 1463 C C . ILE B 1 67 ? 7.578 -1.018 -7.094 1 92.19 67 ILE B C 1
ATOM 1465 O O . ILE B 1 67 ? 8.125 -1.913 -6.445 1 92.19 67 ILE B O 1
ATOM 1469 N N . GLU B 1 68 ? 8.039 -0.461 -8.18 1 88.06 68 GLU B N 1
ATOM 1470 C CA . GLU B 1 68 ? 9.406 -0.698 -8.641 1 88.06 68 GLU B CA 1
ATOM 1471 C C . GLU B 1 68 ? 10.156 0.616 -8.852 1 88.06 68 GLU B C 1
ATOM 1473 O O . GLU B 1 68 ? 9.617 1.558 -9.438 1 88.06 68 GLU B O 1
ATOM 1478 N N . ASN B 1 69 ? 11.391 0.676 -8.344 1 82.75 69 ASN B N 1
ATOM 1479 C CA . ASN B 1 69 ? 12.211 1.868 -8.523 1 82.75 69 ASN B CA 1
ATOM 1480 C C . ASN B 1 69 ? 11.477 3.129 -8.078 1 82.75 69 ASN B C 1
ATOM 1482 O O . ASN B 1 69 ? 11.484 4.141 -8.773 1 82.75 69 ASN B O 1
ATOM 1486 N N . ASN B 1 70 ? 10.641 3.039 -7.02 1 81.81 70 ASN B N 1
ATOM 1487 C CA . ASN B 1 70 ? 9.93 4.145 -6.383 1 81.81 70 ASN B CA 1
ATOM 1488 C C . ASN B 1 70 ? 8.773 4.637 -7.242 1 81.81 70 ASN B C 1
ATOM 1490 O O . ASN B 1 70 ? 8.32 5.773 -7.09 1 81.81 70 ASN B O 1
ATOM 1494 N N . ASP B 1 71 ? 8.414 3.803 -8.227 1 88.19 71 ASP B N 1
ATOM 1495 C CA . ASP B 1 71 ? 7.246 4.105 -9.055 1 88.19 71 ASP B CA 1
ATOM 1496 C C . ASP B 1 71 ? 6.219 2.979 -8.992 1 88.19 71 ASP B C 1
ATOM 1498 O O . ASP B 1 71 ? 6.582 1.808 -8.867 1 88.19 71 ASP B O 1
ATOM 1502 N N . ILE B 1 72 ? 4.957 3.387 -9.133 1 91.94 72 ILE B N 1
ATOM 1503 C CA . ILE B 1 72 ? 3.92 2.369 -9.242 1 91.94 72 ILE B CA 1
ATOM 1504 C C . ILE B 1 72 ? 3.977 1.723 -10.625 1 91.94 72 ILE B C 1
ATOM 1506 O O . ILE B 1 72 ? 3.846 2.408 -11.641 1 91.94 72 ILE B O 1
ATOM 1510 N N . LYS B 1 73 ? 4.113 0.485 -10.688 1 93 73 LYS B N 1
ATOM 1511 C CA . LYS B 1 73 ? 4.184 -0.24 -11.953 1 93 73 LYS B CA 1
ATOM 1512 C C . LYS B 1 73 ? 2.846 -0.894 -12.289 1 93 73 LYS B C 1
ATOM 1514 O O . LYS B 1 73 ? 2.432 -0.915 -13.445 1 93 73 LYS B O 1
ATOM 1519 N N . TYR B 1 74 ? 2.207 -1.477 -11.234 1 94.19 74 TYR B N 1
ATOM 1520 C CA . TYR B 1 74 ? 0.919 -2.137 -11.414 1 94.19 74 TYR B CA 1
ATOM 1521 C C . TYR B 1 74 ? -0.061 -1.734 -10.32 1 94.19 74 TYR B C 1
ATOM 1523 O O . TYR B 1 74 ? 0.335 -1.525 -9.172 1 94.19 74 TYR B O 1
ATOM 1531 N N . TYR B 1 75 ? -1.257 -1.552 -10.602 1 94.62 75 TYR B N 1
ATOM 1532 C CA . TYR B 1 75 ? -2.406 -1.559 -9.703 1 94.62 75 TYR B CA 1
ATOM 1533 C C . TYR B 1 75 ? -3.484 -2.512 -10.203 1 94.62 75 TYR B C 1
ATOM 1535 O O . TYR B 1 75 ? -4.066 -2.297 -11.266 1 94.62 75 TYR B O 1
ATOM 1543 N N . ILE B 1 76 ? -3.76 -3.518 -9.422 1 96.38 76 ILE B N 1
ATOM 1544 C CA . ILE B 1 76 ? -4.633 -4.594 -9.875 1 96.38 76 ILE B CA 1
ATOM 1545 C C . ILE B 1 76 ? -5.656 -4.922 -8.789 1 96.38 76 ILE B C 1
ATOM 1547 O O . ILE B 1 76 ? -5.32 -4.949 -7.602 1 96.38 76 ILE B O 1
ATOM 1551 N N . GLN B 1 77 ? -6.844 -5.211 -9.219 1 95.94 77 GLN B N 1
ATOM 1552 C CA . GLN B 1 77 ? -7.871 -5.691 -8.305 1 95.94 77 GLN B CA 1
ATOM 1553 C C . GLN B 1 77 ? -8.273 -7.125 -8.633 1 95.94 77 GLN B C 1
ATOM 1555 O O . GLN B 1 77 ? -8.539 -7.453 -9.789 1 95.94 77 GLN B O 1
ATOM 1560 N N . LEU B 1 78 ? -8.258 -7.984 -7.637 1 97.12 78 LEU B N 1
ATOM 1561 C CA . LEU B 1 78 ? -8.773 -9.344 -7.77 1 97.12 78 LEU B CA 1
ATOM 1562 C C . LEU B 1 78 ? -10.047 -9.523 -6.953 1 97.12 78 LEU B C 1
ATOM 1564 O O . LEU B 1 78 ? -10.156 -9 -5.844 1 97.12 78 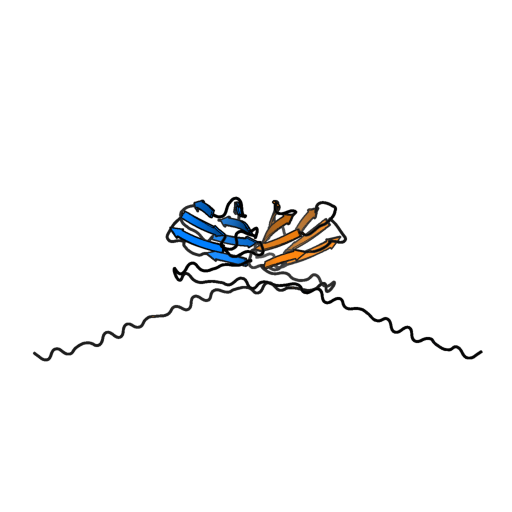LEU B O 1
ATOM 1568 N N . ASN B 1 79 ? -10.891 -10.18 -7.516 1 96.38 79 ASN B N 1
ATOM 1569 C CA . ASN B 1 79 ? -12.164 -10.508 -6.883 1 96.38 79 ASN B CA 1
ATOM 1570 C C . ASN B 1 79 ? -12.781 -11.766 -7.484 1 96.38 79 ASN B C 1
ATOM 1572 O O . ASN B 1 79 ? -12.109 -12.516 -8.195 1 96.38 79 ASN B O 1
ATOM 1576 N N . GLU B 1 80 ? -14.039 -11.984 -7.176 1 96 80 GLU B N 1
ATOM 1577 C CA . GLU B 1 80 ? -14.695 -13.227 -7.578 1 96 80 GLU B CA 1
ATOM 1578 C C . GLU B 1 80 ? -14.664 -13.406 -9.094 1 96 80 GLU B C 1
ATOM 1580 O O . GLU B 1 80 ? -14.695 -14.531 -9.594 1 96 80 GLU B O 1
ATOM 1585 N N . LYS B 1 81 ? -14.578 -12.312 -9.82 1 96 81 LYS B N 1
ATOM 1586 C CA . LYS B 1 81 ? -14.602 -12.375 -11.273 1 96 81 LYS B CA 1
ATOM 1587 C C . LYS B 1 81 ? -13.195 -12.594 -11.836 1 96 81 LYS B C 1
ATOM 1589 O O . LYS B 1 81 ? -13.039 -12.977 -13 1 96 81 LYS B O 1
ATOM 1594 N N . SER B 1 82 ? -12.219 -12.281 -11.055 1 96.69 82 SER B N 1
ATOM 1595 C CA . SER B 1 82 ? -10.82 -12.414 -11.461 1 96.69 82 SER B CA 1
ATOM 1596 C C . SER B 1 82 ? -9.945 -12.844 -10.289 1 96.69 82 SER B C 1
ATOM 1598 O O . SER B 1 82 ? -9.492 -12.008 -9.5 1 96.69 82 SER B O 1
ATOM 1600 N N . LEU B 1 83 ? -9.602 -14.125 -10.25 1 97.5 83 LEU B N 1
ATOM 1601 C CA . LEU B 1 83 ? -8.953 -14.688 -9.07 1 97.5 83 LEU B CA 1
ATOM 1602 C C . LEU B 1 83 ? -7.441 -14.75 -9.258 1 97.5 83 LEU B C 1
ATOM 1604 O O . LEU B 1 83 ? -6.699 -14.953 -8.297 1 97.5 83 LEU B O 1
ATOM 1608 N N . LYS B 1 84 ? -7 -14.539 -10.453 1 97.25 84 LYS B N 1
ATOM 1609 C CA . LYS B 1 84 ? -5.582 -14.719 -10.75 1 97.25 84 LYS B CA 1
ATOM 1610 C C . LYS B 1 84 ? -5.09 -13.656 -11.734 1 97.25 84 LYS B C 1
ATOM 1612 O O . LYS B 1 84 ? -5.836 -13.234 -12.617 1 97.25 84 LYS B O 1
ATOM 1617 N N . THR B 1 85 ? -3.9 -13.242 -11.539 1 96.88 85 THR B N 1
ATOM 1618 C CA . THR B 1 85 ? -3.26 -12.336 -12.492 1 96.88 85 THR B CA 1
ATOM 1619 C C . THR B 1 85 ? -1.755 -12.578 -12.539 1 96.88 85 THR B C 1
ATOM 1621 O O . THR B 1 85 ? -1.168 -13.07 -11.578 1 96.88 85 THR B O 1
ATOM 1624 N N . GLU B 1 86 ? -1.188 -12.258 -13.664 1 95.5 86 GLU B N 1
ATOM 1625 C CA . GLU B 1 86 ? 0.257 -12.328 -13.859 1 95.5 86 GLU B CA 1
ATOM 1626 C C . GLU B 1 86 ? 0.839 -10.961 -14.195 1 95.5 86 GLU B C 1
ATOM 1628 O O . GLU B 1 86 ? 0.244 -10.195 -14.953 1 95.5 86 GLU B O 1
ATOM 1633 N N . ILE B 1 87 ? 1.944 -10.688 -13.586 1 93.31 87 ILE B N 1
ATOM 1634 C CA . ILE B 1 87 ? 2.652 -9.461 -13.93 1 93.31 87 ILE B CA 1
ATOM 1635 C C . ILE B 1 87 ? 4.109 -9.781 -14.266 1 93.31 87 ILE B C 1
ATOM 1637 O O . ILE B 1 87 ? 4.605 -10.859 -13.938 1 93.31 87 ILE B O 1
ATOM 1641 N N . PHE B 1 88 ? 4.758 -8.812 -14.953 1 91.81 88 PHE B N 1
ATOM 1642 C CA . PHE B 1 88 ? 6.168 -8.938 -15.305 1 91.81 88 PHE B CA 1
ATOM 1643 C C . PHE B 1 88 ? 6.98 -7.789 -14.719 1 91.81 88 PHE B C 1
ATOM 1645 O O . PHE B 1 88 ? 6.676 -6.617 -14.961 1 91.81 88 PHE B O 1
ATOM 1652 N N . LEU B 1 89 ? 7.945 -8.141 -13.945 1 88.38 89 LEU B N 1
ATOM 1653 C CA . LEU B 1 89 ? 8.828 -7.148 -13.328 1 88.38 89 LEU B CA 1
ATOM 1654 C C . LEU B 1 89 ? 9.969 -6.785 -14.266 1 88.38 89 LEU B C 1
ATOM 1656 O O . LEU B 1 89 ? 10.328 -7.566 -15.156 1 88.38 89 LEU B O 1
ATOM 1660 N N . GLU B 1 90 ? 10.438 -5.613 -14.062 1 83.69 90 GLU B N 1
ATOM 1661 C CA . GLU B 1 90 ? 11.523 -5.141 -14.914 1 83.69 90 GLU B CA 1
ATOM 1662 C C . GLU B 1 90 ? 12.867 -5.734 -14.477 1 83.69 90 GLU B C 1
ATOM 1664 O O . GLU B 1 90 ? 13.133 -5.852 -13.281 1 83.69 90 GLU B O 1
ATOM 1669 N N . LYS B 1 91 ? 13.711 -6.125 -15.406 1 75.31 91 LYS B N 1
ATOM 1670 C CA . LYS B 1 91 ? 15.078 -6.586 -15.164 1 75.31 91 LYS B CA 1
ATOM 1671 C C . LYS B 1 91 ? 16.078 -5.434 -15.289 1 75.31 91 LYS B C 1
ATOM 1673 O O . LYS B 1 91 ? 15.906 -4.543 -16.125 1 75.31 91 LYS B O 1
ATOM 1678 N N . PRO B 1 92 ? 17.156 -5.449 -14.594 1 68.81 92 PRO B N 1
ATOM 1679 C CA . PRO B 1 92 ? 17.5 -6.41 -13.539 1 68.81 92 PRO B CA 1
ATOM 1680 C C . PRO B 1 92 ? 16.625 -6.25 -12.289 1 68.81 92 PRO B C 1
ATOM 1682 O O . PRO B 1 92 ? 16.266 -5.133 -11.93 1 68.81 92 PRO B O 1
ATOM 1685 N N . LEU B 1 93 ? 16.203 -7.383 -11.844 1 62.25 93 LEU B N 1
ATOM 1686 C CA . LEU B 1 93 ? 15.273 -7.332 -10.719 1 62.25 93 LEU B CA 1
ATOM 1687 C C . LEU B 1 93 ? 15.945 -6.719 -9.492 1 62.25 93 LEU B C 1
ATOM 1689 O O . LEU B 1 93 ? 16.938 -7.254 -8.992 1 62.25 93 LEU B O 1
ATOM 1693 N N . LYS B 1 94 ? 15.773 -5.52 -9.344 1 69.88 94 LYS B N 1
ATOM 1694 C CA . LYS B 1 94 ? 16.219 -4.988 -8.055 1 69.88 94 LYS B CA 1
ATOM 1695 C C . LYS B 1 94 ? 15.141 -5.168 -6.984 1 69.88 94 LYS B C 1
ATOM 1697 O O . LYS B 1 94 ? 14.266 -6.023 -7.117 1 69.88 94 LYS B O 1
ATOM 1702 N N . VAL B 1 95 ? 14.844 -4.316 -6.129 1 75.44 95 VAL B N 1
ATOM 1703 C CA . VAL B 1 95 ? 13.922 -4.32 -4.996 1 75.44 95 VAL B CA 1
ATOM 1704 C C . VAL B 1 95 ? 12.539 -3.879 -5.457 1 75.44 95 VAL B C 1
ATOM 1706 O O . VAL B 1 95 ? 12.406 -2.904 -6.203 1 75.44 95 VAL B O 1
ATOM 1709 N N . HIS B 1 96 ? 11.594 -4.902 -5.332 1 86.69 96 HIS B N 1
ATOM 1710 C CA . HIS B 1 96 ? 10.242 -4.398 -5.543 1 86.69 96 HIS B CA 1
ATOM 1711 C C . HIS B 1 96 ? 9.398 -4.559 -4.285 1 86.69 96 HIS B C 1
ATOM 1713 O O . HIS B 1 96 ? 9.727 -5.355 -3.404 1 86.69 96 HIS B O 1
ATOM 1719 N N . THR B 1 97 ? 8.438 -3.777 -4.184 1 90.75 97 THR B N 1
ATOM 1720 C CA . THR B 1 97 ? 7.492 -3.812 -3.074 1 90.75 97 THR B CA 1
ATOM 1721 C C . THR B 1 97 ? 6.098 -4.184 -3.568 1 90.75 97 THR B C 1
ATOM 1723 O O . THR B 1 97 ? 5.609 -3.615 -4.547 1 90.75 97 THR B O 1
ATOM 1726 N N . SER B 1 98 ? 5.539 -5.199 -2.959 1 92.31 98 SER B N 1
ATOM 1727 C CA . SER B 1 98 ? 4.145 -5.559 -3.191 1 92.31 98 SER B CA 1
ATOM 1728 C C . SER B 1 98 ? 3.264 -5.145 -2.016 1 92.31 98 SER B C 1
ATOM 1730 O O . SER B 1 98 ? 3.553 -5.484 -0.867 1 92.31 98 SER B O 1
ATOM 1732 N N . ILE B 1 99 ? 2.244 -4.434 -2.322 1 95.44 99 ILE B N 1
ATOM 1733 C CA . ILE B 1 99 ? 1.275 -4.016 -1.314 1 95.44 99 ILE B CA 1
ATOM 1734 C C . ILE B 1 99 ? -0.059 -4.719 -1.558 1 95.44 99 ILE B C 1
ATOM 1736 O O . ILE B 1 99 ? -0.609 -4.656 -2.66 1 95.44 99 ILE B O 1
ATOM 1740 N N . LEU B 1 100 ? -0.504 -5.395 -0.518 1 95.44 100 LEU B N 1
ATOM 1741 C CA . LEU B 1 100 ? -1.798 -6.066 -0.558 1 95.44 100 LEU B CA 1
ATOM 1742 C C . LEU B 1 100 ? -2.801 -5.375 0.36 1 95.44 100 LEU B C 1
ATOM 1744 O O . LEU B 1 100 ? -2.508 -5.133 1.533 1 95.44 100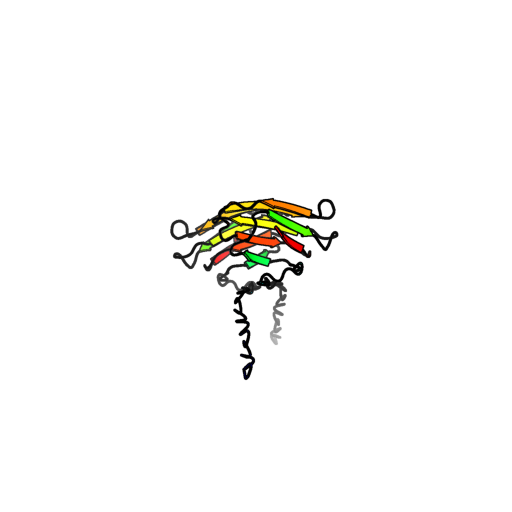 LEU B O 1
ATOM 1748 N N . ILE B 1 101 ? -3.934 -5.07 -0.266 1 95.31 101 ILE B N 1
ATOM 1749 C CA . ILE B 1 101 ? -4.961 -4.375 0.503 1 95.31 101 ILE B CA 1
ATOM 1750 C C . ILE B 1 101 ? -6.289 -5.121 0.384 1 95.31 101 ILE B C 1
ATOM 1752 O O . ILE B 1 101 ? -6.781 -5.355 -0.723 1 95.31 101 ILE B O 1
ATOM 1756 N N . GLY B 1 102 ? -6.867 -5.461 1.47 1 94.5 102 GLY B N 1
ATOM 1757 C CA . GLY B 1 102 ? -8.164 -6.129 1.498 1 94.5 102 GLY B CA 1
ATOM 1758 C C . GLY B 1 102 ? -8.25 -7.203 2.564 1 94.5 102 GLY B C 1
ATOM 1759 O O . GLY B 1 102 ? -7.277 -7.473 3.271 1 94.5 102 GLY B O 1
ATOM 1760 N N . ASP B 1 103 ? -9.359 -7.898 2.629 1 93.88 103 ASP B N 1
ATOM 1761 C CA . ASP B 1 103 ? -9.633 -8.852 3.701 1 93.88 103 ASP B CA 1
ATOM 1762 C C . ASP B 1 103 ? -9.359 -10.281 3.242 1 93.88 103 ASP B C 1
ATOM 1764 O O . ASP B 1 103 ? -9.664 -11.242 3.963 1 93.88 103 ASP B O 1
ATOM 1768 N N . GLY B 1 104 ? -8.844 -10.352 2.088 1 95.38 104 GLY B N 1
ATOM 1769 C CA . GLY B 1 104 ? -8.625 -11.68 1.546 1 95.38 104 GLY B CA 1
ATOM 1770 C C . GLY B 1 104 ? -7.23 -12.219 1.818 1 95.38 104 GLY B C 1
ATOM 1771 O O . GLY B 1 104 ? -6.449 -11.594 2.537 1 95.38 104 GLY B O 1
ATOM 1772 N N . GLU B 1 105 ? -7.059 -13.422 1.34 1 96.06 105 GLU B N 1
ATOM 1773 C CA . GLU B 1 105 ? -5.766 -14.094 1.358 1 96.06 105 GLU B CA 1
ATOM 1774 C C . GLU B 1 105 ? -5.254 -14.352 -0.058 1 96.06 105 GLU B C 1
ATOM 1776 O O . GLU B 1 105 ? -6.039 -14.656 -0.959 1 96.06 105 GLU B O 1
ATOM 1781 N N . MET B 1 106 ? -3.996 -14.18 -0.135 1 95.19 106 MET B N 1
ATOM 1782 C CA . MET B 1 106 ? -3.391 -14.305 -1.458 1 95.19 106 MET B CA 1
ATOM 1783 C C . MET B 1 106 ? -2.199 -15.25 -1.423 1 95.19 106 MET B C 1
ATOM 1785 O O . MET B 1 106 ? -1.588 -15.453 -0.372 1 95.19 106 MET B O 1
ATOM 1789 N N . SER B 1 107 ? -1.94 -15.805 -2.576 1 93.69 107 SER B N 1
ATOM 1790 C CA . SER B 1 107 ? -0.651 -16.438 -2.814 1 93.69 107 SER B CA 1
ATOM 1791 C C . SER B 1 107 ? 0.037 -15.859 -4.043 1 93.69 107 SER B C 1
ATOM 1793 O O . SER B 1 107 ? -0.627 -15.383 -4.969 1 93.69 107 SER B O 1
ATOM 1795 N N . PHE B 1 108 ? 1.293 -15.742 -3.986 1 87.44 108 PHE B N 1
ATOM 1796 C CA . PHE B 1 108 ? 1.962 -15.398 -5.234 1 87.44 108 PHE B CA 1
ATOM 1797 C C . PHE B 1 108 ? 3.217 -16.25 -5.426 1 87.44 108 PHE B C 1
ATOM 1799 O O . PHE B 1 108 ? 3.809 -16.719 -4.453 1 87.44 108 PHE B O 1
ATOM 1806 N N . THR B 1 109 ? 3.477 -16.531 -6.633 1 84.5 109 THR B N 1
ATOM 1807 C CA . THR B 1 109 ? 4.629 -17.328 -7.059 1 84.5 109 THR B CA 1
ATOM 1808 C C . THR B 1 109 ? 5.531 -16.5 -7.977 1 84.5 109 THR B C 1
ATOM 1810 O O . THR B 1 109 ? 5.066 -15.578 -8.648 1 84.5 109 THR B O 1
ATOM 1813 N N . PHE B 1 110 ? 6.793 -16.812 -7.859 1 83.12 110 PHE B N 1
ATOM 1814 C CA . PHE B 1 110 ? 7.793 -16.234 -8.75 1 83.12 110 PHE B CA 1
ATOM 1815 C C . PHE B 1 110 ? 8.328 -17.281 -9.719 1 83.12 110 PHE B C 1
ATOM 1817 O O . PHE B 1 110 ? 8.555 -18.422 -9.336 1 83.12 110 PHE B O 1
ATOM 1824 N N . GLU B 1 111 ? 8.359 -16.922 -10.969 1 78.94 111 GLU B N 1
ATOM 1825 C CA . GLU B 1 111 ? 8.898 -17.797 -12 1 78.94 111 GLU B CA 1
ATOM 1826 C C . GLU B 1 111 ? 9.93 -17.078 -12.867 1 78.94 111 GLU B C 1
ATOM 1828 O O . GLU B 1 111 ? 9.82 -15.867 -13.078 1 78.94 111 GLU B O 1
#

Solvent-accessible surface area (backbone atoms only — not comparable to full-atom values): 13020 Å² total; per-residue (Å²): 135,84,78,79,79,77,78,77,75,78,78,76,78,76,78,78,71,81,58,80,42,58,60,15,70,41,72,72,75,67,88,59,72,49,76,37,55,35,27,68,38,79,44,68,59,50,98,36,43,35,36,39,41,34,52,73,35,52,94,32,49,34,38,37,38,32,33,45,88,92,34,81,75,47,77,46,74,34,26,71,90,36,46,63,50,75,50,74,55,67,81,76,52,54,57,34,34,43,33,37,44,47,87,30,36,30,29,58,49,76,76,132,84,78,78,79,76,79,76,76,78,77,77,79,74,76,77,76,79,51,77,43,58,64,21,76,48,73,72,78,64,89,56,71,51,74,37,55,40,32,74,42,79,43,68,58,52,98,34,44,37,37,39,41,35,52,73,36,51,94,31,48,35,38,38,39,33,32,43,87,92,34,81,75,45,78,48,76,35,27,72,90,37,45,63,50,74,49,72,54,68,81,78,49,55,60,34,35,42,33,37,45,48,87,30,37,29,31,60,48,76,73